Protein AF-A0A350BCB1-F1 (afdb_monomer_lite)

Radius of gyration: 19.24 Å; chains: 1; bounding box: 51×45×48 Å

Sequence (252 aa):
MKNNKLPGSHWYTYAFVYGVIKPFLIIYLFFQNVHYRRNGFKVPREPVFFIGNHHSNWDGFYHCVMFYGRIPHFIVHDELFKSKGFARFFGNFLGQLPRARIPGAMTPIITIKRLLSAGQSVNVYPEGDISMFGTTIPIDISIAKMARMLDVPVIITRVKGAHLRAPRWSRLPHHSRITYEISDVIFQEELKIMTIEELHSRIKKGIYVCAYDDREKEKVKVWGGHRAEWIELGLFYCPSCHRYETIVSRGN

Foldseek 3Di:
DDPPQAFQNDPVLLCCCPVPVLVVVVVVVVVLQEAEAAPPDDDDQFAEEEEAAAAAPCVLVSVCNNPVVANAAEADACVLCVDVVSCVPCCRSNPHHYCDPDDPPDHVLVVCLVQRVVRHYHYYHQLVDHDQQQWGHDGDLVVLVSNLVSLAKYWYKEKACNNLQPHPQAPHGWGKNIYIYGQDIQGSVNSVPDDSVVSSVVNCVSHTDRRVVCCVVVVMDIGDKRSCARVCVVVQADPPPGDGPPDGGDID

Secondary structure (DSSP, 8-state):
----PPTT--HHHHHHIIIIIHHHHHHHHHHTTEEEE-TTPPPPSS--EEEE---STTHHHHHHHHTTTS-PEEEE-GGGGGSHHHIIIIIIIT--EE----TTS--HHHHHHHHHHTT--EEE-TTSS--SSSBPPP--THHHHHHHHHTS-EEEEEEESHHHHS-TT-SS--EE-EEEEEEEEE-HHHHHHS-HHHHHHHHHHHH--BHHHHHHHHT--EE-S-TTTTGGGT--B-TTT--BT-------

pLDDT: mean 87.27, std 12.66, range [29.3, 98.44]

Structure (mmCIF, N/CA/C/O backbone):
data_AF-A0A350BCB1-F1
#
_entry.id   AF-A0A350BCB1-F1
#
loop_
_atom_site.group_PDB
_atom_site.id
_atom_site.type_symbol
_atom_site.label_atom_id
_atom_site.label_alt_id
_atom_site.label_comp_id
_atom_site.label_asym_id
_atom_site.label_entity_id
_atom_site.label_seq_id
_atom_site.pdbx_PDB_ins_code
_atom_site.Cartn_x
_atom_site.Cartn_y
_atom_site.Cartn_z
_atom_site.occupancy
_atom_site.B_iso_or_equiv
_atom_site.auth_seq_id
_atom_site.auth_comp_id
_atom_site.auth_asym_id
_atom_site.auth_atom_id
_atom_site.pdbx_PDB_model_num
ATOM 1 N N . MET A 1 1 ? -14.119 24.123 20.316 1.00 37.81 1 MET A N 1
ATOM 2 C CA . MET A 1 1 ? -12.981 23.677 19.475 1.00 37.81 1 MET A CA 1
ATOM 3 C C . MET A 1 1 ? -13.255 24.125 18.048 1.00 37.81 1 MET A C 1
ATOM 5 O O . MET A 1 1 ? -14.301 23.769 17.522 1.00 37.81 1 MET A O 1
ATOM 9 N N . LYS A 1 2 ? -12.417 24.994 17.463 1.00 29.30 2 LYS A N 1
ATOM 10 C CA . LYS A 1 2 ? -12.664 25.527 16.113 1.00 29.30 2 LYS A CA 1
ATOM 11 C C . LYS A 1 2 ? -12.685 24.382 15.101 1.00 29.30 2 LYS A C 1
ATOM 13 O O . LYS A 1 2 ? -11.762 23.575 15.046 1.00 29.30 2 LYS A O 1
ATOM 18 N N . ASN A 1 3 ? -13.768 24.357 14.338 1.00 35.69 3 ASN A N 1
ATOM 19 C CA . ASN A 1 3 ? -14.128 23.416 13.289 1.00 35.69 3 ASN A CA 1
ATOM 20 C C . ASN A 1 3 ? -13.195 23.580 12.069 1.00 35.69 3 ASN A C 1
ATOM 22 O O . ASN A 1 3 ? -13.634 23.936 10.975 1.00 35.69 3 ASN A O 1
ATOM 26 N N . ASN A 1 4 ? -11.885 23.408 12.261 1.00 41.91 4 ASN A N 1
ATOM 27 C CA . ASN A 1 4 ? -10.932 23.412 11.158 1.00 41.91 4 ASN A CA 1
ATOM 28 C C . ASN A 1 4 ? -11.131 22.109 10.385 1.00 41.91 4 ASN A C 1
ATOM 30 O O . ASN A 1 4 ? -10.568 21.075 10.738 1.00 41.91 4 ASN A O 1
ATOM 34 N N . LYS A 1 5 ? -11.986 22.168 9.359 1.00 54.44 5 LYS A N 1
ATOM 35 C CA . LYS A 1 5 ? -12.148 21.106 8.364 1.00 54.44 5 LYS A CA 1
ATOM 36 C C . LYS A 1 5 ? -10.758 20.671 7.899 1.00 54.44 5 LYS A C 1
ATOM 38 O O . LYS A 1 5 ? -9.968 21.500 7.448 1.00 54.44 5 LYS A O 1
ATOM 43 N N . LEU A 1 6 ? -10.449 19.390 8.077 1.00 58.72 6 LEU A N 1
ATOM 44 C CA . LEU A 1 6 ? -9.173 18.807 7.672 1.00 58.72 6 LEU A CA 1
ATOM 45 C C . LEU A 1 6 ? -9.042 18.881 6.135 1.00 58.72 6 LEU A C 1
ATOM 47 O O . LEU A 1 6 ? -10.064 18.799 5.444 1.00 58.72 6 LEU A O 1
ATOM 51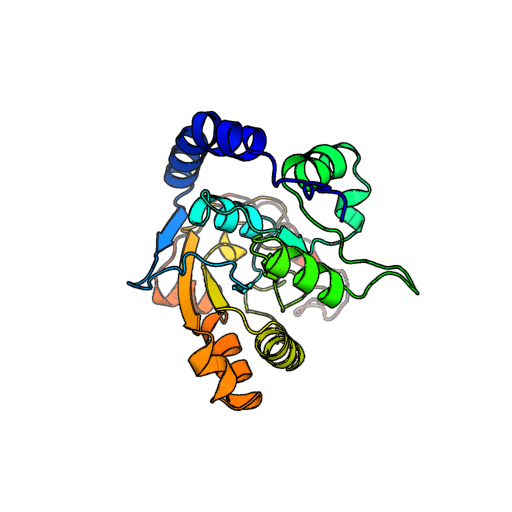 N N . PRO A 1 7 ? -7.832 19.041 5.573 1.00 56.06 7 PRO A N 1
ATOM 52 C CA . PRO A 1 7 ? -7.630 19.061 4.121 1.00 56.06 7 PRO A CA 1
ATOM 53 C C . PRO A 1 7 ? -8.287 17.841 3.456 1.00 56.06 7 PRO A C 1
ATOM 55 O O . PRO A 1 7 ? -8.213 16.746 3.997 1.00 56.06 7 PRO A O 1
ATOM 58 N N . GLY A 1 8 ? -8.981 18.016 2.329 1.00 62.88 8 GLY A N 1
ATOM 59 C CA . GLY A 1 8 ? -9.726 16.933 1.660 1.00 62.88 8 GLY A CA 1
ATOM 60 C C . GLY A 1 8 ? -11.096 16.560 2.252 1.00 62.88 8 GLY A C 1
ATOM 61 O O . GLY A 1 8 ? -11.849 15.837 1.608 1.00 62.88 8 GLY A O 1
ATOM 62 N N . SER A 1 9 ? -11.493 17.105 3.410 1.00 65.00 9 SER A N 1
ATOM 63 C CA . SER A 1 9 ? -12.805 16.822 4.036 1.00 65.00 9 SER A CA 1
ATOM 64 C C . SER A 1 9 ? -13.959 17.706 3.531 1.00 65.00 9 SER A C 1
ATOM 66 O O . SER A 1 9 ? -15.068 17.689 4.070 1.00 65.00 9 SER A O 1
ATOM 68 N N . HIS A 1 10 ? -13.722 18.523 2.503 1.00 72.88 10 HIS A N 1
ATOM 69 C CA . HIS A 1 10 ? -14.732 19.441 1.993 1.00 72.88 10 HIS A CA 1
ATOM 70 C C . HIS A 1 10 ? -15.732 18.740 1.070 1.00 72.88 10 HIS A C 1
ATOM 72 O O . HIS A 1 10 ? -15.350 18.012 0.160 1.00 72.88 10 HIS A O 1
ATOM 78 N N . TRP A 1 11 ? -17.025 19.036 1.240 1.00 72.69 11 TRP A N 1
ATOM 79 C CA . TRP A 1 11 ? -18.098 18.456 0.420 1.00 72.69 11 TRP A CA 1
ATOM 80 C C . TRP A 1 11 ? -17.887 18.665 -1.090 1.00 72.69 11 TRP A C 1
ATOM 82 O O . TRP A 1 11 ? -18.227 17.787 -1.875 1.00 72.69 11 TRP A O 1
ATOM 92 N N . TYR A 1 12 ? -17.289 19.790 -1.500 1.00 75.81 12 TYR A N 1
ATOM 93 C CA . TYR A 1 12 ? -17.006 20.081 -2.906 1.00 75.81 12 TYR A CA 1
ATOM 94 C C . TYR A 1 12 ? -15.877 19.208 -3.473 1.00 75.81 12 TYR A C 1
ATOM 96 O O . TYR A 1 12 ? -15.915 18.872 -4.653 1.00 75.81 12 TYR A O 1
ATOM 104 N N . THR A 1 13 ? -14.909 18.784 -2.649 1.00 72.31 13 THR A N 1
ATOM 105 C CA . THR A 1 13 ? -13.887 17.802 -3.045 1.00 72.31 13 THR A CA 1
ATOM 106 C C . THR A 1 13 ? -14.570 16.491 -3.410 1.00 72.31 13 THR A C 1
ATOM 108 O O . THR A 1 13 ? -14.350 15.957 -4.496 1.00 72.31 13 THR A O 1
ATOM 111 N N . TYR A 1 14 ? -15.470 16.021 -2.542 1.00 71.62 14 TYR A N 1
ATOM 112 C CA . TYR A 1 14 ? -16.264 14.823 -2.799 1.00 71.62 14 TYR A CA 1
ATOM 113 C C . TYR A 1 14 ? -17.166 14.995 -4.018 1.00 71.62 14 TYR A C 1
ATOM 115 O O . TYR A 1 14 ? -17.174 14.119 -4.871 1.00 71.62 14 TYR A O 1
ATOM 123 N N . ALA A 1 15 ? -17.872 16.120 -4.156 1.00 75.44 15 ALA A N 1
ATOM 124 C CA . ALA A 1 15 ? -18.770 16.362 -5.284 1.00 75.44 15 ALA A CA 1
ATOM 125 C C . ALA A 1 15 ? -18.027 16.391 -6.630 1.00 75.44 15 ALA A C 1
ATOM 127 O O . ALA A 1 15 ? -18.494 15.803 -7.600 1.00 75.44 15 ALA A O 1
ATOM 128 N N . PHE A 1 16 ? -16.846 17.011 -6.687 1.00 77.06 16 PHE A N 1
ATOM 129 C CA . PHE A 1 16 ? -16.023 17.054 -7.895 1.00 77.06 16 PHE A CA 1
ATOM 130 C C . PHE A 1 16 ? -15.444 15.678 -8.248 1.00 77.06 16 PHE A C 1
ATOM 132 O O . PHE A 1 16 ? -15.581 15.217 -9.384 1.00 77.06 16 PHE A O 1
ATOM 139 N N . VAL A 1 17 ? -14.849 14.983 -7.271 1.00 74.62 17 VAL A N 1
ATOM 140 C CA . VAL A 1 17 ? -14.300 13.636 -7.490 1.00 74.62 17 VAL A CA 1
ATOM 141 C C . VAL A 1 17 ? -15.413 12.650 -7.872 1.00 74.62 17 VAL A C 1
ATOM 143 O O . VAL 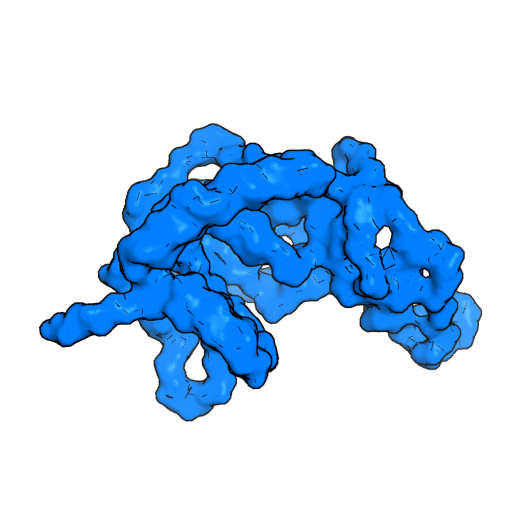A 1 17 ? -15.239 11.851 -8.791 1.00 74.62 17 VAL A O 1
ATOM 146 N N . TYR A 1 18 ? -16.574 12.731 -7.218 1.00 71.00 18 TYR A N 1
ATOM 147 C CA . TYR A 1 18 ? -17.711 11.829 -7.414 1.00 71.00 18 TYR A CA 1
ATOM 148 C C . TYR A 1 18 ? -18.508 12.112 -8.689 1.00 71.00 18 TYR A C 1
ATOM 150 O O . TYR A 1 18 ? -18.850 11.177 -9.410 1.00 71.00 18 TYR A O 1
ATOM 158 N N . GLY A 1 19 ? -18.836 13.377 -8.945 1.00 74.06 19 GLY A N 1
ATOM 159 C CA . GLY A 1 19 ? -19.737 13.776 -10.023 1.00 74.06 19 GLY A CA 1
ATOM 160 C C . GLY A 1 19 ? -19.038 13.919 -11.367 1.00 74.06 19 GLY A C 1
ATOM 161 O O . GLY A 1 19 ? -19.619 13.576 -12.391 1.00 74.06 19 GLY A O 1
ATOM 162 N N . VAL A 1 20 ? -17.788 14.390 -11.367 1.00 81.88 20 VAL A N 1
ATOM 163 C CA . VAL A 1 20 ? -17.059 14.676 -12.606 1.00 81.88 20 VAL A CA 1
ATOM 164 C C . VAL A 1 20 ? -16.051 13.580 -12.897 1.00 81.88 20 VAL A C 1
ATOM 166 O O . VAL A 1 20 ? -16.112 12.973 -13.952 1.00 81.88 20 VAL A O 1
ATOM 169 N N . ILE A 1 21 ? -15.141 13.285 -11.968 1.00 81.56 21 ILE A N 1
ATOM 170 C CA . ILE A 1 21 ? -13.962 12.453 -12.257 1.00 81.56 21 ILE A CA 1
ATOM 171 C C . ILE A 1 21 ? -14.286 10.951 -12.299 1.00 81.56 21 ILE A C 1
ATOM 173 O O . ILE A 1 21 ? -13.798 10.231 -13.172 1.00 81.56 21 ILE A O 1
ATOM 177 N N . LYS A 1 22 ? -15.115 10.461 -11.373 1.00 83.31 22 LYS A N 1
ATOM 178 C CA . LYS A 1 22 ? -15.416 9.032 -11.198 1.00 83.31 22 LYS A CA 1
ATOM 179 C C . LYS A 1 22 ? -15.795 8.274 -12.485 1.00 83.31 22 LYS A C 1
ATOM 181 O O . LYS A 1 22 ? -15.193 7.220 -12.697 1.00 83.31 22 LYS A O 1
ATOM 186 N N . PRO A 1 23 ? -16.754 8.716 -13.329 1.00 85.56 23 PRO A N 1
ATOM 187 C CA . PRO A 1 23 ? -17.122 7.958 -14.527 1.00 85.56 23 PRO A CA 1
ATOM 188 C C . PRO A 1 23 ? -15.936 7.788 -15.483 1.00 85.56 23 PRO A C 1
ATOM 190 O O . PRO A 1 23 ? -15.687 6.679 -15.951 1.00 85.56 23 PRO A O 1
ATOM 193 N N . PHE A 1 24 ? -15.137 8.841 -15.688 1.00 88.50 24 PHE A N 1
ATOM 194 C CA . PHE A 1 24 ? -13.936 8.761 -16.521 1.00 88.50 24 PHE A CA 1
ATOM 195 C C . PHE A 1 24 ? -12.876 7.840 -15.914 1.00 88.50 24 PHE A C 1
ATOM 197 O O . PHE A 1 24 ? -12.252 7.082 -16.650 1.00 88.50 24 PHE A O 1
ATOM 204 N N . LEU A 1 25 ? -12.699 7.843 -14.586 1.00 86.44 25 LEU A N 1
ATOM 205 C CA . LEU A 1 25 ? -11.760 6.931 -13.924 1.00 86.44 25 LEU A CA 1
ATOM 206 C C . LEU A 1 25 ? -12.171 5.468 -14.058 1.00 86.44 25 LEU A C 1
ATOM 208 O O . LEU A 1 25 ? -11.315 4.627 -14.311 1.00 86.44 25 LEU A O 1
ATOM 212 N N . ILE A 1 26 ? -13.459 5.158 -13.901 1.00 86.94 26 ILE A N 1
ATOM 213 C CA . ILE A 1 26 ? -13.963 3.787 -14.052 1.00 86.94 26 ILE A CA 1
ATOM 214 C C . ILE A 1 26 ? -13.746 3.304 -15.488 1.00 86.94 26 ILE A C 1
ATOM 216 O O . ILE A 1 26 ? -13.234 2.205 -15.687 1.00 86.94 26 ILE A O 1
ATOM 220 N N . ILE A 1 27 ? -14.076 4.139 -16.477 1.00 90.31 27 ILE A N 1
ATOM 221 C CA . ILE A 1 27 ? -13.868 3.824 -17.895 1.00 90.31 27 ILE A CA 1
ATOM 222 C C . ILE A 1 27 ? -12.375 3.632 -18.186 1.00 90.31 27 ILE A C 1
ATOM 224 O O . ILE A 1 27 ? -11.983 2.625 -18.772 1.00 90.31 27 ILE A O 1
ATOM 228 N N . TYR A 1 28 ? -11.526 4.553 -17.728 1.00 91.25 28 TYR A N 1
ATOM 229 C CA . TYR A 1 28 ? -10.078 4.444 -17.882 1.00 91.25 28 TYR A CA 1
ATOM 230 C C . TYR A 1 28 ? -9.548 3.138 -17.278 1.00 91.25 28 TYR A C 1
ATOM 232 O O . TYR A 1 28 ? -8.841 2.394 -17.949 1.00 91.25 28 TYR A O 1
ATOM 240 N N . LEU A 1 29 ? -9.928 2.814 -16.041 1.00 92.44 29 LEU A N 1
ATOM 241 C CA . LEU A 1 29 ? -9.458 1.616 -15.344 1.00 92.44 29 LEU A CA 1
ATOM 242 C C . LEU A 1 29 ? -9.968 0.314 -15.964 1.00 92.44 29 LEU A C 1
ATOM 244 O O . LEU A 1 29 ? -9.240 -0.681 -15.961 1.00 92.44 29 LEU A O 1
ATOM 248 N N . PHE A 1 30 ? -11.164 0.333 -16.556 1.00 91.31 30 PHE A N 1
ATOM 249 C CA . PHE A 1 30 ? -11.669 -0.771 -17.364 1.00 91.31 30 PHE A CA 1
ATOM 250 C C . PHE A 1 30 ? -10.747 -1.042 -18.561 1.00 91.31 30 PHE A C 1
ATOM 252 O O . PHE A 1 30 ? -10.278 -2.169 -18.726 1.00 91.31 30 PHE A O 1
ATOM 259 N N . PHE A 1 31 ? -10.387 -0.008 -19.330 1.00 92.38 31 PHE A N 1
ATOM 260 C CA . PHE A 1 31 ? -9.421 -0.143 -20.429 1.00 92.38 31 PHE A CA 1
ATOM 261 C C . PHE A 1 31 ? -8.015 -0.509 -19.946 1.00 92.38 31 PHE A C 1
ATOM 263 O O . PHE A 1 31 ? -7.268 -1.175 -20.655 1.00 92.38 31 PHE A O 1
ATOM 270 N N . GLN A 1 32 ? -7.664 -0.139 -18.714 1.00 91.75 32 GLN A N 1
ATOM 271 C CA . GLN A 1 32 ? -6.430 -0.573 -18.070 1.00 91.75 32 GLN A CA 1
ATOM 272 C C . GLN A 1 32 ? -6.518 -1.984 -17.466 1.00 91.75 32 GLN A C 1
ATOM 274 O O . GLN A 1 32 ? -5.556 -2.395 -16.829 1.00 91.75 32 GLN A O 1
ATOM 279 N N . ASN A 1 33 ? -7.585 -2.768 -17.660 1.00 94.75 33 ASN A N 1
ATOM 280 C CA . ASN A 1 33 ? -7.715 -4.134 -17.123 1.00 94.75 33 ASN A CA 1
ATOM 281 C C . ASN A 1 33 ? -7.517 -4.210 -15.590 1.00 94.75 33 ASN A C 1
ATOM 283 O O . ASN A 1 33 ? -6.825 -5.097 -15.072 1.00 94.75 33 ASN A O 1
ATOM 287 N N . VAL A 1 34 ? -8.089 -3.240 -14.870 1.00 96.19 34 VAL A N 1
ATOM 288 C CA . VAL A 1 34 ? -8.078 -3.168 -13.403 1.00 96.19 34 VAL A CA 1
ATOM 289 C C . VAL A 1 34 ? -9.423 -3.646 -12.862 1.00 96.19 34 VAL A C 1
ATOM 291 O O . VAL A 1 34 ? -10.479 -3.151 -13.249 1.00 96.19 34 VAL A O 1
ATOM 294 N N . HIS A 1 35 ? -9.377 -4.607 -11.943 1.00 95.94 35 HIS A N 1
ATOM 295 C CA . HIS A 1 35 ? -10.544 -5.273 -11.370 1.00 95.94 35 HIS A CA 1
ATOM 296 C C . HIS A 1 35 ? -10.624 -5.015 -9.873 1.00 95.94 35 HIS A C 1
ATOM 298 O O . HIS A 1 35 ? -9.622 -5.125 -9.168 1.00 95.94 35 HIS A O 1
ATOM 304 N N . TYR A 1 36 ? -11.828 -4.746 -9.379 1.00 95.62 36 TYR A N 1
ATOM 305 C CA . TYR A 1 36 ? -12.086 -4.541 -7.956 1.00 95.62 36 TYR A CA 1
ATOM 306 C C . TYR A 1 36 ? -12.880 -5.706 -7.376 1.00 95.62 36 TYR A C 1
ATOM 308 O O . TYR A 1 36 ? -13.918 -6.077 -7.923 1.00 95.62 36 TYR A O 1
ATOM 316 N N . ARG A 1 37 ? -12.429 -6.271 -6.250 1.00 95.75 37 ARG A N 1
ATOM 317 C CA . ARG A 1 37 ? -13.116 -7.391 -5.583 1.00 95.75 37 ARG A CA 1
ATOM 318 C C . ARG A 1 37 ? -13.347 -7.111 -4.106 1.00 95.75 37 ARG A C 1
ATOM 320 O O . ARG A 1 37 ? -12.413 -6.921 -3.342 1.00 95.75 37 ARG A O 1
ATOM 327 N N . ARG A 1 38 ? -14.606 -7.117 -3.670 1.00 94.19 38 ARG A N 1
ATOM 328 C CA . ARG A 1 38 ? -14.933 -7.005 -2.236 1.00 94.19 38 ARG A CA 1
ATOM 329 C C . ARG A 1 38 ? -14.934 -8.343 -1.503 1.00 94.19 38 ARG A C 1
ATOM 331 O O . ARG A 1 38 ? -15.010 -8.333 -0.287 1.00 94.19 38 ARG A O 1
ATOM 338 N N . ASN A 1 39 ? -14.896 -9.466 -2.226 1.00 93.56 39 ASN A N 1
ATOM 339 C CA . ASN A 1 39 ? -14.869 -10.821 -1.663 1.00 93.56 39 ASN A CA 1
ATOM 340 C C . ASN A 1 39 ? -15.974 -11.089 -0.616 1.00 93.56 39 ASN A C 1
ATOM 342 O O . ASN A 1 39 ? -15.766 -11.804 0.354 1.00 93.56 39 ASN A O 1
ATOM 346 N N . GLY A 1 40 ? -17.155 -10.483 -0.796 1.00 92.38 40 GLY A N 1
ATOM 347 C CA . GLY A 1 40 ? -18.286 -10.618 0.132 1.00 92.38 40 GLY A CA 1
ATOM 348 C C . GLY A 1 40 ? -18.158 -9.826 1.440 1.00 92.38 40 GLY A C 1
ATOM 349 O O . GLY A 1 40 ? -19.122 -9.767 2.202 1.00 92.38 40 GLY A O 1
ATOM 350 N N . PHE A 1 41 ? -17.024 -9.164 1.692 1.00 93.75 41 PHE A N 1
ATOM 351 C CA . PHE A 1 41 ? -16.827 -8.376 2.902 1.00 93.75 41 PHE A CA 1
ATOM 352 C C . PHE A 1 41 ? -17.710 -7.126 2.922 1.00 93.75 41 PHE A C 1
ATOM 354 O O . PHE A 1 41 ? -17.815 -6.369 1.947 1.00 93.75 41 PHE A O 1
ATOM 361 N N . LYS A 1 42 ? -18.323 -6.884 4.082 1.00 89.25 42 LYS A N 1
ATOM 362 C CA . LYS A 1 42 ? -19.058 -5.653 4.363 1.00 89.25 42 LYS A CA 1
ATOM 363 C C . LYS A 1 42 ? -18.079 -4.604 4.859 1.00 89.25 42 LYS A C 1
ATOM 365 O O . LYS A 1 42 ? -17.317 -4.841 5.786 1.00 89.25 42 LYS A O 1
ATOM 370 N N . VAL A 1 43 ? -18.124 -3.435 4.234 1.00 89.62 43 VAL A N 1
ATOM 371 C CA . VAL A 1 43 ? -17.244 -2.322 4.575 1.00 89.62 43 VAL A CA 1
ATOM 372 C C . VAL A 1 43 ? -17.945 -1.468 5.640 1.00 89.62 43 VAL A C 1
ATOM 374 O O . VAL A 1 43 ? -18.999 -0.907 5.314 1.00 89.62 43 VAL A O 1
ATOM 377 N N . PRO A 1 44 ? -17.410 -1.340 6.871 1.00 90.56 44 PRO A N 1
ATOM 378 C CA . PRO A 1 44 ? -18.054 -0.576 7.942 1.00 90.56 44 PRO A CA 1
ATOM 379 C C . PRO A 1 44 ? -18.356 0.872 7.541 1.00 90.56 44 PRO A C 1
ATOM 381 O O . PRO A 1 44 ? -17.689 1.421 6.656 1.00 90.56 44 PRO A O 1
ATOM 384 N N . ARG A 1 45 ? -19.392 1.476 8.138 1.00 87.56 45 ARG A N 1
ATOM 385 C CA . ARG A 1 45 ? -19.779 2.877 7.865 1.00 87.56 45 ARG A CA 1
ATOM 386 C C . ARG A 1 45 ? -18.945 3.882 8.655 1.00 87.56 45 ARG A C 1
ATOM 388 O O . ARG A 1 45 ? -18.799 5.012 8.202 1.00 87.56 45 ARG A O 1
ATOM 395 N N . GLU A 1 46 ? -18.437 3.474 9.809 1.00 90.25 46 GLU A N 1
ATOM 396 C CA . GLU A 1 46 ? -17.549 4.287 10.635 1.00 90.25 46 GLU A CA 1
ATOM 397 C C . GLU A 1 46 ? -16.157 4.453 9.999 1.00 90.25 46 GLU A C 1
ATOM 399 O O . GLU A 1 46 ? -15.849 3.793 8.997 1.00 90.25 46 GLU A O 1
ATOM 404 N N . PRO A 1 47 ? -15.314 5.357 10.528 1.00 92.19 47 PRO A N 1
ATOM 405 C CA . PRO A 1 47 ? -13.938 5.502 10.078 1.00 92.19 47 PRO A CA 1
ATOM 406 C C . PRO A 1 47 ? -13.176 4.198 10.264 1.00 92.19 47 PRO A C 1
ATOM 408 O O . PRO A 1 47 ? -13.260 3.557 11.308 1.00 92.19 47 PRO A O 1
ATOM 411 N N . VAL A 1 48 ? -12.412 3.827 9.246 1.00 94.62 48 VAL A N 1
ATOM 412 C CA . VAL A 1 48 ? -11.664 2.572 9.225 1.00 94.62 48 VAL A CA 1
ATOM 413 C C . VAL A 1 48 ? -10.178 2.837 9.059 1.00 94.62 48 VAL A C 1
ATOM 415 O O . VAL A 1 48 ? -9.759 3.828 8.445 1.00 94.62 48 VAL A O 1
ATOM 418 N N . PHE A 1 49 ? -9.380 1.919 9.591 1.00 95.88 49 PHE A N 1
ATOM 419 C CA . PHE A 1 49 ? -7.947 1.877 9.359 1.00 95.88 49 PHE A CA 1
ATOM 420 C C . PHE A 1 49 ? -7.642 0.862 8.257 1.00 95.88 49 PHE A C 1
ATOM 422 O O . PHE A 1 49 ? -7.792 -0.345 8.435 1.00 95.88 49 PHE A O 1
ATOM 429 N N . PHE A 1 50 ? -7.248 1.351 7.087 1.00 96.50 50 PHE A N 1
ATOM 430 C CA . PHE A 1 50 ? -6.852 0.502 5.976 1.00 96.50 50 PHE A CA 1
ATOM 431 C C . PHE A 1 50 ? -5.382 0.109 6.086 1.00 96.50 50 PHE A C 1
ATOM 433 O O . PHE A 1 50 ? -4.509 0.947 6.330 1.00 96.50 50 PHE A O 1
ATOM 440 N N . ILE A 1 51 ? -5.115 -1.168 5.836 1.00 97.19 51 ILE A N 1
ATOM 441 C CA . ILE A 1 51 ? -3.768 -1.717 5.719 1.00 97.19 51 ILE A CA 1
ATOM 442 C C . ILE A 1 51 ? -3.694 -2.456 4.385 1.00 97.19 51 ILE A C 1
ATOM 444 O O . ILE A 1 51 ? -4.556 -3.280 4.088 1.00 97.19 51 ILE A O 1
ATOM 448 N N . GLY A 1 52 ? -2.690 -2.171 3.561 1.00 96.62 52 GLY A N 1
ATOM 449 C CA . GLY A 1 52 ? -2.510 -2.862 2.282 1.00 96.62 52 GLY A CA 1
ATOM 450 C C . GLY A 1 52 ? -1.053 -3.102 1.933 1.00 96.62 52 GLY A C 1
ATOM 451 O O . GLY A 1 52 ? -0.171 -2.552 2.585 1.00 96.62 52 GLY A O 1
ATOM 452 N N . ASN A 1 53 ? -0.790 -3.908 0.907 1.00 96.75 53 ASN A N 1
ATOM 453 C CA . ASN A 1 53 ? 0.551 -4.027 0.331 1.00 96.75 53 ASN A CA 1
ATOM 454 C C . ASN A 1 53 ? 0.864 -2.883 -0.646 1.00 96.75 53 ASN A C 1
ATOM 456 O O . ASN A 1 53 ? -0.048 -2.276 -1.212 1.00 96.75 53 ASN A O 1
ATOM 460 N N . HIS A 1 54 ? 2.156 -2.623 -0.853 1.00 94.56 54 HIS A N 1
ATOM 461 C CA . HIS A 1 54 ? 2.684 -1.578 -1.721 1.00 94.56 54 HIS A CA 1
ATOM 462 C C . HIS A 1 54 ? 3.601 -2.150 -2.808 1.00 94.56 54 HIS A C 1
ATOM 464 O O . HIS A 1 54 ? 4.769 -2.476 -2.603 1.00 94.56 54 HIS A O 1
ATOM 470 N N . HIS A 1 55 ? 3.037 -2.318 -3.996 1.00 94.44 55 HIS A N 1
ATOM 471 C CA . HIS A 1 55 ? 3.655 -2.964 -5.151 1.00 94.44 55 HIS A CA 1
ATOM 472 C C . HIS A 1 55 ? 3.892 -2.005 -6.318 1.00 94.44 55 HIS A C 1
ATOM 474 O O . HIS A 1 55 ? 4.654 -2.340 -7.224 1.00 94.44 55 HIS A O 1
ATOM 480 N N . SER A 1 56 ? 3.268 -0.825 -6.313 1.00 92.31 56 SER A N 1
ATOM 481 C CA . SER A 1 56 ? 3.495 0.214 -7.315 1.00 92.31 56 SER A CA 1
ATOM 482 C C . SER A 1 56 ? 3.210 1.618 -6.778 1.00 92.31 56 SER A C 1
ATOM 484 O O . SER A 1 56 ? 2.431 1.811 -5.847 1.00 92.31 56 SER A O 1
ATOM 486 N N . ASN A 1 57 ? 3.746 2.640 -7.450 1.00 88.19 57 ASN A N 1
ATOM 487 C CA . ASN A 1 57 ? 3.414 4.042 -7.161 1.00 88.19 57 ASN A CA 1
ATOM 488 C C . ASN A 1 57 ? 1.916 4.369 -7.364 1.00 88.19 57 ASN A C 1
ATOM 490 O O . ASN A 1 57 ? 1.440 5.405 -6.905 1.00 88.19 57 ASN A O 1
ATOM 494 N N . TRP A 1 58 ? 1.166 3.499 -8.049 1.00 89.88 58 TRP A N 1
ATOM 495 C CA . TRP A 1 58 ? -0.241 3.701 -8.400 1.00 89.88 58 TRP A CA 1
ATOM 496 C C . TRP A 1 58 ? -1.222 3.108 -7.383 1.00 89.88 58 TRP A C 1
ATOM 498 O O . TRP A 1 58 ? -2.431 3.300 -7.515 1.00 89.88 58 TRP A O 1
ATOM 508 N N . ASP A 1 59 ? -0.742 2.423 -6.345 1.00 91.81 59 ASP A N 1
ATOM 509 C CA . ASP A 1 59 ? -1.614 1.679 -5.428 1.00 91.81 59 ASP A CA 1
ATOM 510 C C . ASP A 1 59 ? -2.611 2.579 -4.691 1.00 91.81 59 ASP A C 1
ATOM 512 O O . ASP A 1 59 ? -3.784 2.221 -4.556 1.00 91.81 59 ASP A O 1
ATOM 516 N N . GLY A 1 60 ? -2.179 3.777 -4.282 1.00 88.94 60 GLY A N 1
ATOM 517 C CA . GLY A 1 60 ? -3.058 4.761 -3.646 1.00 88.94 60 GLY A CA 1
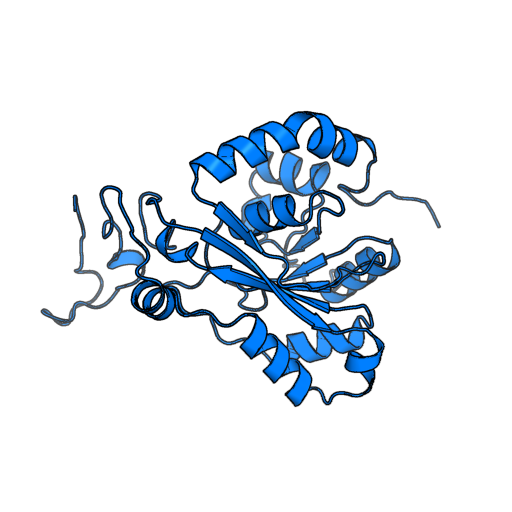ATOM 518 C C . GLY A 1 60 ? -4.168 5.242 -4.583 1.00 88.94 60 GLY A C 1
ATOM 519 O O . GLY A 1 60 ? -5.305 5.443 -4.161 1.00 88.94 60 GLY A O 1
ATOM 520 N N . PHE A 1 61 ? -3.880 5.347 -5.882 1.00 87.50 61 PHE A N 1
ATOM 521 C CA . PHE A 1 61 ? -4.884 5.686 -6.886 1.00 87.50 61 PHE A CA 1
ATOM 522 C C . PHE A 1 61 ? -5.911 4.559 -7.059 1.00 87.50 61 PHE A C 1
ATOM 524 O O . PHE A 1 61 ? -7.116 4.828 -7.042 1.00 87.50 61 PHE A O 1
ATOM 531 N N . TYR A 1 62 ? -5.467 3.298 -7.137 1.00 91.25 62 TYR A N 1
ATOM 532 C CA . TYR A 1 62 ? -6.386 2.155 -7.195 1.00 91.25 62 TYR A CA 1
ATOM 533 C C . TYR A 1 62 ? -7.280 2.087 -5.955 1.00 91.25 62 TYR A C 1
ATOM 535 O O . TYR A 1 62 ? -8.491 1.893 -6.088 1.00 91.25 62 TYR A O 1
ATOM 543 N N . HIS A 1 63 ? -6.707 2.317 -4.773 1.00 90.88 63 HIS A N 1
ATOM 544 C CA . HIS A 1 63 ? -7.433 2.369 -3.510 1.00 90.88 63 HIS A CA 1
ATOM 545 C C . HIS A 1 63 ? -8.515 3.459 -3.519 1.00 90.88 63 HIS A C 1
ATOM 547 O O . HIS A 1 63 ? -9.679 3.178 -3.226 1.00 90.88 63 HIS A O 1
ATOM 553 N N . CYS A 1 64 ? -8.161 4.695 -3.889 1.00 86.31 64 CYS A N 1
ATOM 554 C CA . CYS A 1 64 ? -9.098 5.821 -3.935 1.00 86.31 64 CYS A CA 1
ATOM 555 C C . CYS A 1 64 ? -10.303 5.550 -4.839 1.00 86.31 64 CYS A C 1
ATOM 557 O O . CYS A 1 64 ? -11.411 5.977 -4.521 1.00 86.31 64 CYS A O 1
ATOM 559 N N . VAL A 1 65 ? -10.123 4.813 -5.938 1.00 87.38 65 VAL A N 1
ATOM 560 C CA . VAL A 1 65 ? -11.248 4.429 -6.798 1.00 87.38 65 VAL A CA 1
ATOM 561 C C . VAL A 1 65 ? -12.116 3.347 -6.156 1.00 87.38 65 VAL A C 1
ATOM 563 O O . VAL A 1 65 ? -13.337 3.449 -6.240 1.00 87.38 65 VAL A O 1
ATOM 566 N N . MET A 1 66 ? -11.551 2.348 -5.468 1.00 88.25 66 MET A N 1
ATOM 567 C CA . MET A 1 66 ? -12.365 1.336 -4.771 1.00 88.25 66 MET A CA 1
ATOM 568 C C . MET A 1 66 ? -13.221 1.951 -3.655 1.00 88.25 66 MET A C 1
ATOM 570 O O . MET A 1 66 ? -14.380 1.569 -3.451 1.00 88.25 66 MET A O 1
ATOM 574 N N . PHE A 1 67 ? -12.639 2.912 -2.939 1.00 86.31 67 PHE A N 1
ATOM 575 C CA . PHE A 1 67 ? -13.215 3.562 -1.767 1.00 86.31 67 PHE A CA 1
ATOM 576 C C . PHE A 1 67 ? -13.610 5.017 -2.047 1.00 86.31 67 PHE A C 1
ATOM 578 O O . PHE A 1 67 ? -13.562 5.861 -1.158 1.00 86.31 67 PHE A O 1
ATOM 585 N N . TYR A 1 68 ? -14.082 5.306 -3.265 1.00 75.50 68 TYR A N 1
ATOM 586 C CA . TYR A 1 68 ? -14.410 6.662 -3.738 1.00 75.50 68 TYR A CA 1
ATOM 587 C C . TYR A 1 68 ? -15.379 7.451 -2.835 1.00 75.50 68 TYR A C 1
ATOM 589 O O . TYR A 1 68 ? -15.398 8.676 -2.875 1.00 75.50 68 TYR A O 1
ATOM 597 N N . GLY A 1 69 ? -16.214 6.767 -2.042 1.00 72.69 69 GLY A N 1
ATOM 598 C CA . GLY A 1 69 ? -17.152 7.398 -1.103 1.00 72.69 69 GLY A CA 1
ATOM 599 C C . GLY A 1 69 ? -16.528 7.830 0.230 1.00 72.69 69 GLY A C 1
ATOM 600 O O . GLY A 1 69 ? -17.223 8.400 1.061 1.00 72.69 69 GLY A O 1
ATOM 601 N N . ARG A 1 70 ? -15.249 7.515 0.454 1.00 75.69 70 ARG A N 1
ATOM 602 C CA . ARG A 1 70 ? -14.483 7.771 1.682 1.00 75.69 70 ARG A CA 1
ATOM 603 C C . ARG A 1 70 ? -12.994 7.773 1.346 1.00 75.69 70 ARG A C 1
ATOM 605 O O . ARG A 1 70 ? -12.279 6.830 1.677 1.00 75.69 70 ARG A O 1
ATOM 612 N N . ILE A 1 71 ? -12.560 8.806 0.625 1.00 73.00 71 ILE A N 1
ATOM 613 C CA . ILE A 1 71 ? -11.162 8.956 0.214 1.00 73.00 71 ILE A CA 1
ATOM 614 C C . ILE A 1 71 ? -10.298 8.905 1.479 1.00 73.00 71 ILE A C 1
ATOM 616 O O . ILE A 1 71 ? -10.435 9.785 2.330 1.00 73.00 71 ILE A O 1
ATOM 620 N N . PRO A 1 72 ? -9.450 7.880 1.647 1.00 79.19 72 PRO A N 1
ATOM 621 C CA . PRO A 1 72 ? -8.625 7.804 2.829 1.00 79.19 72 PRO A CA 1
ATOM 622 C C . PRO A 1 72 ? -7.447 8.758 2.708 1.00 79.19 72 PRO A C 1
ATOM 624 O O . PRO A 1 72 ? -6.942 9.059 1.621 1.00 79.19 72 PRO A O 1
ATOM 627 N N . HIS A 1 73 ? -6.967 9.180 3.866 1.00 86.19 73 HIS A N 1
ATOM 628 C CA . HIS A 1 73 ? -5.687 9.854 3.970 1.00 86.19 73 HIS A CA 1
ATOM 629 C C . HIS A 1 73 ? -4.573 8.813 3.938 1.00 86.19 73 HIS A C 1
ATOM 631 O O . HIS A 1 73 ? -4.597 7.847 4.700 1.00 86.19 73 HIS A O 1
ATOM 637 N N . PHE A 1 74 ? -3.582 9.018 3.084 1.00 86.50 74 PHE A N 1
ATOM 638 C CA . PHE A 1 74 ? -2.375 8.213 3.015 1.00 86.50 74 PHE A CA 1
ATOM 639 C C . PHE A 1 74 ? -1.234 8.977 3.675 1.00 86.50 74 PHE A C 1
ATOM 641 O O . PHE A 1 74 ? -1.140 10.206 3.591 1.00 86.50 74 PHE A O 1
ATOM 648 N N . ILE A 1 75 ? -0.345 8.223 4.314 1.00 82.38 75 ILE A N 1
ATOM 649 C CA . ILE A 1 75 ? 0.943 8.735 4.772 1.00 82.38 75 ILE A CA 1
ATOM 650 C C . ILE A 1 75 ? 1.947 8.502 3.646 1.00 82.38 75 ILE A C 1
ATOM 652 O O . ILE A 1 75 ? 2.305 7.367 3.343 1.00 82.38 75 ILE A O 1
ATOM 656 N N . VAL A 1 76 ? 2.371 9.589 3.016 1.00 81.00 76 VAL A N 1
ATOM 657 C CA . VAL A 1 76 ? 3.161 9.601 1.783 1.00 81.00 76 VAL A CA 1
ATOM 658 C C . VAL A 1 76 ? 4.552 10.166 2.069 1.00 81.00 76 VAL A C 1
ATOM 660 O O . VAL A 1 76 ? 4.718 11.006 2.950 1.00 81.00 76 VAL A O 1
ATOM 663 N N . HIS A 1 77 ? 5.574 9.703 1.348 1.00 78.94 77 HIS A N 1
ATOM 664 C CA . HIS A 1 77 ? 6.944 10.183 1.534 1.00 78.94 77 HIS A CA 1
ATOM 665 C C . HIS A 1 77 ? 7.034 11.713 1.348 1.00 78.94 77 HIS A C 1
ATOM 667 O O . HIS A 1 77 ? 6.447 12.277 0.422 1.00 78.94 77 HIS A O 1
ATOM 673 N N . ASP A 1 78 ? 7.755 12.388 2.244 1.00 77.38 78 ASP A N 1
ATOM 674 C CA . ASP A 1 78 ? 7.839 13.853 2.329 1.00 77.38 78 ASP A CA 1
ATOM 675 C C . ASP A 1 78 ? 8.428 14.500 1.070 1.00 77.38 78 ASP A C 1
ATOM 677 O O . ASP A 1 78 ? 8.039 15.601 0.684 1.00 77.38 78 ASP A O 1
ATOM 681 N N . GLU A 1 79 ? 9.315 13.788 0.382 1.00 78.69 79 GLU A N 1
ATOM 682 C CA . GLU A 1 79 ? 9.912 14.223 -0.878 1.00 78.69 79 GLU A CA 1
ATOM 683 C C . GLU A 1 79 ? 8.883 14.576 -1.959 1.00 78.69 79 GLU A C 1
ATOM 685 O O . GLU A 1 79 ? 9.064 15.564 -2.671 1.00 78.69 79 GLU A O 1
ATOM 690 N N . LEU A 1 80 ? 7.759 13.855 -2.028 1.00 77.75 80 LEU A N 1
ATOM 691 C CA . LEU A 1 80 ? 6.696 14.156 -2.990 1.00 77.75 80 LEU A CA 1
ATOM 692 C C . LEU A 1 80 ? 6.048 15.522 -2.719 1.00 77.75 80 LEU A C 1
ATOM 694 O O . LEU A 1 80 ? 5.636 16.210 -3.652 1.00 77.75 80 LEU A O 1
ATOM 698 N N . PHE A 1 81 ? 6.036 15.978 -1.464 1.00 79.19 81 PHE A N 1
ATOM 699 C CA . PHE A 1 81 ? 5.497 17.285 -1.080 1.00 79.19 81 PHE A CA 1
ATOM 700 C C . PHE A 1 81 ? 6.448 18.452 -1.366 1.00 79.19 81 PHE A C 1
ATOM 702 O O . PHE A 1 81 ? 6.022 19.603 -1.279 1.00 79.19 81 PHE A O 1
ATOM 709 N N . LYS A 1 82 ? 7.703 18.201 -1.773 1.00 83.25 82 LYS A N 1
ATOM 710 C CA . LYS A 1 82 ? 8.590 19.265 -2.281 1.00 83.25 82 LYS A CA 1
ATOM 711 C C . LYS A 1 82 ? 8.079 19.836 -3.608 1.00 83.25 82 LYS A C 1
ATOM 713 O O . LYS A 1 82 ? 8.301 21.008 -3.908 1.00 83.25 82 LYS A O 1
ATOM 718 N N . SER A 1 83 ? 7.360 19.032 -4.395 1.00 84.69 83 SER A N 1
ATOM 719 C CA . SER A 1 83 ? 6.685 19.505 -5.604 1.00 84.69 83 SER A CA 1
ATOM 720 C C . SER A 1 83 ? 5.458 20.343 -5.239 1.00 84.69 83 SER A C 1
ATOM 722 O O . SER A 1 83 ? 4.481 19.835 -4.687 1.00 84.69 83 SER A O 1
ATOM 724 N N . LYS A 1 84 ? 5.468 21.633 -5.609 1.00 83.69 84 LYS A N 1
ATOM 725 C CA . LYS A 1 84 ? 4.351 22.564 -5.347 1.00 83.69 84 LYS A CA 1
ATOM 726 C C . LYS A 1 84 ? 3.022 22.072 -5.933 1.00 83.69 84 LYS A C 1
ATOM 728 O O . LYS A 1 84 ? 1.975 22.253 -5.314 1.00 83.69 84 LYS A O 1
ATOM 733 N N . GLY A 1 85 ? 3.059 21.442 -7.110 1.00 83.50 85 GLY A N 1
ATOM 734 C CA . GLY A 1 85 ? 1.871 20.876 -7.755 1.00 83.50 85 GLY A CA 1
ATOM 735 C C . GLY A 1 85 ? 1.305 19.690 -6.977 1.00 83.50 85 GLY A C 1
ATOM 736 O O . GLY A 1 85 ? 0.106 19.651 -6.695 1.00 83.50 85 GLY A O 1
ATOM 737 N N . PHE A 1 86 ? 2.178 18.771 -6.554 1.00 82.31 86 PHE A N 1
ATOM 738 C CA . PHE A 1 86 ? 1.783 17.614 -5.754 1.00 82.31 86 PHE A CA 1
ATOM 739 C C . PHE A 1 86 ? 1.222 18.042 -4.395 1.00 82.31 86 PHE A C 1
ATOM 741 O O . PHE A 1 86 ? 0.130 17.622 -4.022 1.00 82.31 86 PHE A O 1
ATOM 748 N N . ALA A 1 87 ? 1.908 18.942 -3.687 1.00 80.62 87 ALA A N 1
ATOM 749 C CA . ALA A 1 87 ? 1.448 19.461 -2.402 1.00 80.62 87 ALA A CA 1
ATOM 750 C C . ALA A 1 87 ? 0.079 20.156 -2.511 1.00 80.62 87 ALA A C 1
ATOM 752 O O . ALA A 1 87 ? -0.791 19.953 -1.664 1.00 80.62 87 ALA A O 1
ATOM 753 N N . ARG A 1 88 ? -0.157 20.932 -3.578 1.00 80.69 88 ARG A N 1
ATOM 754 C CA . ARG A 1 88 ? -1.442 21.610 -3.794 1.00 80.69 88 ARG A CA 1
ATOM 755 C C . ARG A 1 88 ? -2.575 20.630 -4.098 1.00 80.69 88 ARG A C 1
ATOM 757 O O . ARG A 1 88 ? -3.658 20.779 -3.541 1.00 80.69 88 ARG A O 1
ATOM 764 N N . PHE A 1 89 ? -2.353 19.654 -4.974 1.00 78.62 89 PHE A N 1
ATOM 765 C CA . PHE A 1 89 ? -3.408 18.724 -5.376 1.00 78.62 89 PHE A CA 1
ATOM 766 C C . PHE A 1 89 ? -3.581 17.574 -4.377 1.00 78.62 89 PHE A C 1
ATOM 768 O O . PHE A 1 89 ? -4.647 17.392 -3.798 1.00 78.62 89 PHE A O 1
ATOM 775 N N . PHE A 1 90 ? -2.530 16.808 -4.106 1.00 78.56 90 PHE A N 1
ATOM 776 C CA . PHE A 1 90 ? -2.631 15.662 -3.209 1.00 78.56 90 PHE A CA 1
ATOM 777 C C . PHE A 1 90 ? -2.700 16.095 -1.746 1.00 78.56 90 PHE A C 1
ATOM 779 O O . PHE A 1 90 ? -3.550 15.596 -1.019 1.00 78.56 90 PHE A O 1
ATOM 786 N N . GLY A 1 91 ? -1.893 17.067 -1.321 1.00 78.25 91 GLY A N 1
ATOM 787 C CA . GLY A 1 91 ? -1.937 17.572 0.054 1.00 78.25 91 GLY A CA 1
ATOM 788 C C . GLY A 1 91 ? -3.214 18.353 0.359 1.00 78.25 91 GLY A C 1
ATOM 789 O O . GLY A 1 91 ? -4.048 17.914 1.148 1.00 78.25 91 GLY A O 1
ATOM 790 N N . ASN A 1 92 ? -3.399 19.507 -0.285 1.00 72.69 92 ASN A N 1
ATOM 791 C CA . ASN A 1 92 ? -4.486 20.417 0.092 1.00 72.69 92 ASN A CA 1
ATOM 792 C C . ASN A 1 92 ? -5.861 19.949 -0.407 1.00 72.69 92 ASN A C 1
ATOM 794 O O . ASN A 1 92 ? -6.846 20.078 0.320 1.00 72.69 92 ASN A O 1
ATOM 798 N N . PHE A 1 93 ? -5.943 19.421 -1.635 1.00 71.50 93 PHE A N 1
ATOM 799 C CA . PHE A 1 93 ? -7.224 19.040 -2.235 1.00 71.50 93 PHE A CA 1
ATOM 800 C C . PHE A 1 93 ? -7.670 17.622 -1.850 1.00 71.50 93 PHE A C 1
ATOM 802 O O . PHE A 1 93 ? -8.830 17.457 -1.488 1.00 71.50 93 PHE A O 1
ATOM 809 N N . LEU A 1 94 ? -6.774 16.626 -1.858 1.00 72.81 94 LEU A N 1
ATOM 810 C CA . LEU A 1 94 ? -7.096 15.233 -1.490 1.00 72.81 94 LEU A CA 1
ATOM 811 C C . LEU A 1 94 ? -6.740 14.853 -0.044 1.00 72.81 94 LEU A C 1
ATOM 813 O O . LEU A 1 94 ? -7.022 13.730 0.366 1.00 72.81 94 LEU A O 1
ATOM 817 N N . GLY A 1 95 ? -6.124 15.750 0.726 1.00 76.06 95 GLY A N 1
ATOM 818 C CA . GLY A 1 95 ? -5.848 15.535 2.145 1.00 76.06 95 GLY A CA 1
ATOM 819 C C . GLY A 1 95 ? -4.651 14.640 2.466 1.00 76.06 95 GLY A C 1
ATOM 820 O O . GLY A 1 95 ? -4.520 14.195 3.603 1.00 76.06 95 GLY A O 1
ATOM 821 N N . GLN A 1 96 ? -3.783 14.341 1.503 1.00 83.19 96 GLN A N 1
ATOM 822 C CA . GLN A 1 96 ? -2.650 13.440 1.709 1.00 83.19 96 GLN A CA 1
ATOM 823 C C . GLN A 1 96 ? -1.623 14.031 2.674 1.00 83.19 96 GLN A C 1
ATOM 825 O O . GLN A 1 96 ? -1.347 15.231 2.646 1.00 83.19 96 GLN A O 1
ATOM 830 N N . LEU A 1 97 ? -1.047 13.186 3.531 1.00 77.00 97 LEU A N 1
ATOM 831 C CA . LEU A 1 97 ? -0.174 13.631 4.611 1.00 77.00 97 LEU A CA 1
ATOM 832 C C . LEU A 1 97 ? 1.281 13.237 4.353 1.00 77.00 97 LEU A C 1
ATOM 834 O O . LEU A 1 97 ? 1.544 12.073 4.051 1.00 77.00 97 LEU A O 1
ATOM 838 N N . PRO A 1 98 ? 2.248 14.150 4.536 1.00 76.50 98 PRO A N 1
ATOM 839 C CA . PRO A 1 98 ? 3.651 13.776 4.519 1.00 76.50 98 PRO A CA 1
ATOM 840 C C . PRO A 1 98 ? 3.985 12.919 5.746 1.00 76.50 98 PRO A C 1
ATOM 842 O O . PRO A 1 98 ? 3.567 13.209 6.872 1.00 76.50 98 PRO A O 1
ATOM 845 N N . ARG A 1 99 ? 4.800 11.884 5.549 1.00 73.69 99 ARG A N 1
ATOM 846 C CA . ARG A 1 99 ? 5.480 11.162 6.624 1.00 73.69 99 ARG A CA 1
ATOM 847 C C . ARG A 1 99 ? 6.439 12.146 7.291 1.00 73.69 99 ARG A C 1
ATOM 849 O O . ARG A 1 99 ? 7.487 12.455 6.737 1.00 73.69 99 ARG A O 1
ATOM 856 N N . ALA A 1 100 ? 6.054 12.685 8.444 1.00 62.75 100 ALA A N 1
ATOM 857 C CA . ALA A 1 100 ? 6.833 13.712 9.128 1.00 62.75 100 ALA A CA 1
ATOM 858 C C . ALA A 1 100 ? 8.286 13.259 9.385 1.00 62.75 100 ALA A C 1
ATOM 860 O O . ALA A 1 100 ? 8.514 12.260 10.066 1.00 62.75 100 ALA A O 1
ATOM 861 N N . ARG A 1 101 ? 9.258 14.039 8.893 1.00 51.00 101 ARG A N 1
ATOM 862 C CA . ARG A 1 101 ? 10.640 14.087 9.394 1.00 51.00 101 ARG A CA 1
ATOM 863 C C . ARG A 1 101 ? 10.805 15.350 10.233 1.00 51.00 101 ARG A C 1
ATOM 865 O O . ARG A 1 101 ? 11.426 16.307 9.789 1.00 51.00 101 ARG A O 1
ATOM 872 N N . ILE A 1 102 ? 10.186 15.420 11.406 1.00 38.97 102 ILE A N 1
ATOM 873 C CA . ILE A 1 102 ? 10.412 16.569 12.290 1.00 38.97 102 ILE A CA 1
ATOM 874 C C . ILE A 1 102 ? 10.589 16.059 13.721 1.00 38.97 102 ILE A C 1
ATOM 876 O O . ILE A 1 102 ? 9.627 15.545 14.298 1.00 38.97 102 ILE A O 1
ATOM 880 N N . PRO A 1 103 ? 11.787 16.203 14.313 1.00 37.34 103 PRO A N 1
ATOM 881 C CA . PRO A 1 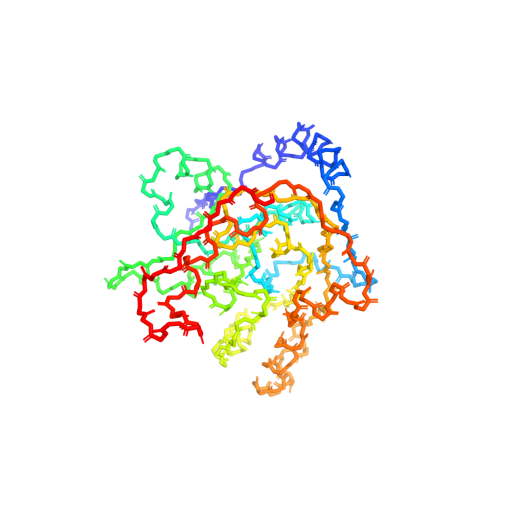103 ? 11.966 16.070 15.752 1.00 37.34 103 PRO A CA 1
ATOM 882 C C . PRO A 1 103 ? 11.005 17.034 16.467 1.00 37.34 103 PRO A C 1
ATOM 884 O O . PRO A 1 103 ? 11.070 18.240 16.255 1.00 37.34 103 PRO A O 1
ATOM 887 N N . GLY A 1 104 ? 10.069 16.508 17.262 1.00 45.09 104 GLY A N 1
ATOM 888 C CA . GLY A 1 104 ? 9.093 17.311 18.014 1.00 45.09 104 GLY A CA 1
ATOM 889 C C . GLY A 1 104 ? 7.746 17.584 17.325 1.00 45.09 104 GLY A C 1
ATOM 890 O O . GLY A 1 104 ? 6.850 18.126 17.970 1.00 45.09 104 GLY A O 1
ATOM 891 N N . ALA A 1 105 ? 7.532 17.173 16.067 1.00 46.69 105 ALA A N 1
ATOM 892 C CA . ALA A 1 105 ? 6.172 17.123 15.523 1.00 46.69 105 ALA A CA 1
ATOM 893 C C . ALA A 1 105 ? 5.410 15.929 16.109 1.00 46.69 105 ALA A C 1
ATOM 895 O O . ALA A 1 105 ? 5.998 14.892 16.419 1.00 46.69 105 ALA A O 1
ATOM 896 N N . MET A 1 106 ? 4.087 16.068 16.234 1.00 52.50 106 MET A N 1
ATOM 897 C CA . MET A 1 106 ? 3.199 14.958 16.576 1.00 52.50 106 MET A CA 1
ATOM 898 C C . MET A 1 106 ? 3.579 13.712 15.773 1.00 52.50 106 MET A C 1
ATOM 900 O O . MET A 1 106 ? 3.628 13.757 14.542 1.00 52.50 106 MET A O 1
ATOM 904 N N . THR A 1 107 ? 3.848 12.608 16.468 1.00 69.00 107 THR A N 1
ATOM 905 C CA . THR A 1 107 ? 4.152 11.328 15.828 1.00 69.00 107 THR A CA 1
ATOM 906 C C . THR A 1 107 ? 3.046 10.990 14.819 1.00 69.00 107 THR A C 1
ATOM 908 O O . THR A 1 107 ? 1.882 11.315 15.078 1.00 69.00 107 THR A O 1
ATOM 911 N N . PRO A 1 108 ? 3.352 10.336 13.677 1.00 72.06 108 PRO A N 1
ATOM 912 C CA . PRO A 1 108 ? 2.354 9.987 12.659 1.00 72.06 108 PRO A CA 1
ATOM 913 C C . PRO A 1 108 ? 1.080 9.379 13.257 1.00 72.06 108 PRO A C 1
ATOM 915 O O . PRO A 1 108 ? -0.026 9.692 12.834 1.00 72.06 108 PRO A O 1
ATOM 918 N N . ILE A 1 109 ? 1.233 8.611 14.334 1.00 80.44 109 ILE A N 1
ATOM 919 C CA . ILE A 1 109 ? 0.151 7.979 15.081 1.00 80.44 109 ILE A CA 1
ATOM 920 C C . ILE A 1 109 ? -0.846 8.961 15.724 1.00 80.44 109 ILE A C 1
ATOM 922 O O . ILE A 1 109 ? -2.043 8.689 15.735 1.00 80.44 109 ILE A O 1
ATOM 926 N N . ILE A 1 110 ? -0.393 10.116 16.225 1.00 82.94 110 ILE A N 1
ATOM 927 C CA . ILE A 1 110 ? -1.268 11.152 16.795 1.00 82.94 110 ILE A CA 1
ATOM 928 C C . ILE A 1 110 ? -2.102 11.779 15.678 1.00 82.94 110 ILE A C 1
ATOM 930 O O . ILE A 1 110 ? -3.296 12.019 15.857 1.00 82.94 110 ILE A O 1
ATOM 934 N N . THR A 1 111 ? -1.494 12.010 14.514 1.00 82.25 111 THR A N 1
ATOM 935 C CA . THR A 1 111 ? -2.209 12.516 13.340 1.00 82.25 111 THR A CA 1
ATOM 936 C C . THR A 1 111 ? -3.253 11.510 12.863 1.00 82.25 111 THR A C 1
ATOM 938 O O . THR A 1 111 ? -4.401 11.896 12.660 1.00 82.25 111 THR A O 1
ATOM 941 N N . ILE A 1 112 ? -2.903 10.220 12.777 1.00 87.94 112 ILE A N 1
ATOM 942 C CA . ILE A 1 112 ? -3.855 9.149 12.440 1.00 87.94 112 ILE A CA 1
ATOM 943 C C . ILE A 1 112 ? -5.031 9.144 13.428 1.00 87.94 112 ILE A C 1
ATOM 945 O O . ILE A 1 112 ? -6.181 9.172 12.997 1.00 87.94 112 ILE A O 1
ATOM 949 N N . LYS A 1 113 ? -4.763 9.184 14.743 1.00 88.75 113 LYS A N 1
ATOM 950 C CA . LYS A 1 113 ? -5.819 9.256 15.769 1.00 88.75 113 LYS A CA 1
ATOM 951 C C . LYS A 1 113 ? -6.740 10.455 15.557 1.00 88.75 113 LYS A C 1
ATOM 953 O O . LYS A 1 113 ? -7.953 10.294 15.569 1.00 88.75 113 LYS A O 1
ATOM 958 N N . ARG A 1 114 ? -6.180 11.645 15.318 1.00 86.38 114 ARG A N 1
ATOM 959 C CA . ARG A 1 114 ? -6.968 12.865 15.069 1.00 86.38 114 ARG A CA 1
ATOM 960 C C . ARG A 1 114 ? -7.864 12.743 13.839 1.00 86.38 114 ARG A C 1
ATOM 962 O O . ARG A 1 114 ? -9.004 13.189 13.899 1.00 86.38 114 ARG A O 1
ATOM 969 N N . LEU A 1 115 ? -7.367 12.151 12.752 1.00 86.75 115 LEU A N 1
ATOM 970 C CA . LEU A 1 115 ? -8.156 11.924 11.539 1.00 86.75 115 LEU A CA 1
ATOM 971 C C . LEU A 1 115 ? -9.323 10.967 11.799 1.00 86.75 115 LEU A C 1
ATOM 973 O O . LEU A 1 115 ? -10.464 11.298 11.476 1.00 86.75 115 LEU A O 1
ATOM 977 N N . LEU A 1 116 ? -9.049 9.831 12.445 1.00 90.19 116 LEU A N 1
ATOM 978 C CA . LEU A 1 116 ? -10.069 8.836 12.776 1.00 90.19 116 LEU A CA 1
ATOM 979 C C . LEU A 1 116 ? -11.142 9.418 13.705 1.00 90.19 116 LEU A C 1
ATOM 981 O O . LEU A 1 116 ? -12.330 9.291 13.415 1.00 90.19 116 LEU A O 1
ATOM 985 N N . SER A 1 117 ? -10.751 10.148 14.757 1.00 89.38 117 SER A N 1
ATOM 986 C CA . SER A 1 117 ? -11.698 10.840 15.647 1.00 89.38 117 SER A CA 1
ATOM 987 C C . SER A 1 117 ? -12.515 11.927 14.938 1.00 89.38 117 SER A C 1
ATOM 989 O O . SER A 1 117 ? -13.615 12.246 15.377 1.00 89.38 117 SER A O 1
ATOM 991 N N . ALA A 1 118 ? -12.005 12.492 13.841 1.00 86.81 118 ALA A N 1
ATOM 992 C CA . ALA A 1 118 ? -12.711 13.465 13.008 1.00 86.81 118 ALA A CA 1
ATOM 993 C C . ALA A 1 118 ? -13.580 12.816 11.910 1.00 86.81 118 ALA A C 1
ATOM 995 O O . ALA A 1 118 ? -14.040 13.502 10.994 1.00 86.81 118 ALA A O 1
ATOM 996 N N . GLY A 1 119 ? -13.795 11.500 11.963 1.00 88.00 119 GLY A N 1
ATOM 997 C CA . GLY A 1 119 ? -14.640 10.804 10.999 1.00 88.00 119 GLY A CA 1
ATOM 998 C C . GLY A 1 119 ? -13.931 10.421 9.694 1.00 88.00 119 GLY A C 1
ATOM 999 O O . GLY A 1 119 ? -14.600 10.005 8.751 1.00 88.00 119 GLY A O 1
ATOM 1000 N N . GLN A 1 120 ? -12.608 10.587 9.595 1.00 86.88 120 GLN A N 1
ATOM 1001 C CA . GLN A 1 120 ? -11.851 10.340 8.364 1.00 86.88 120 GLN A CA 1
ATOM 1002 C C . GLN A 1 120 ? -11.091 9.013 8.434 1.00 86.88 120 GLN A C 1
ATOM 1004 O O . GLN A 1 120 ? -10.408 8.728 9.413 1.00 86.88 120 GLN A O 1
ATOM 1009 N N . SER A 1 121 ? -11.179 8.211 7.372 1.00 91.44 121 SER A N 1
ATOM 1010 C CA . SER A 1 121 ? -10.445 6.942 7.273 1.00 91.44 121 SER A CA 1
ATOM 1011 C C . SER A 1 121 ? -8.999 7.170 6.836 1.00 91.44 121 SER A C 1
ATOM 1013 O O . SER A 1 121 ? -8.692 8.133 6.129 1.00 91.44 121 SER A O 1
ATOM 1015 N N . VAL A 1 122 ? -8.102 6.271 7.231 1.00 91.94 122 VAL A N 1
ATOM 1016 C CA . VAL A 1 122 ? -6.664 6.393 6.952 1.00 91.94 122 VAL A CA 1
ATOM 1017 C C . VAL A 1 122 ? -6.146 5.091 6.372 1.00 91.94 122 VAL A C 1
ATOM 1019 O O . VAL A 1 122 ? -6.515 4.026 6.855 1.00 91.94 122 VAL A O 1
ATOM 1022 N N . ASN A 1 123 ? -5.276 5.174 5.367 1.00 93.25 123 ASN A N 1
ATOM 1023 C CA . ASN A 1 123 ? -4.569 4.032 4.805 1.00 93.25 123 ASN A CA 1
ATOM 1024 C C . ASN A 1 123 ? -3.073 4.087 5.115 1.00 93.25 123 ASN A C 1
ATOM 1026 O O . ASN A 1 123 ? -2.419 5.119 4.938 1.00 93.25 123 ASN A O 1
ATOM 1030 N N . VAL A 1 124 ? -2.522 2.937 5.502 1.00 93.19 124 VAL A N 1
ATOM 1031 C CA . VAL A 1 124 ? -1.086 2.731 5.679 1.00 93.19 124 VAL A CA 1
ATOM 1032 C C . VAL A 1 124 ? -0.613 1.544 4.850 1.00 93.19 124 VAL A C 1
ATOM 1034 O O . VAL A 1 124 ? -1.229 0.480 4.831 1.00 93.19 124 VAL A O 1
ATOM 1037 N N . TYR A 1 125 ? 0.536 1.735 4.209 1.00 94.06 125 TYR A N 1
ATOM 1038 C CA . TYR A 1 125 ? 1.335 0.670 3.624 1.00 94.06 125 TYR A CA 1
ATOM 1039 C C . TYR A 1 125 ? 2.470 0.322 4.601 1.00 94.06 125 TYR A C 1
ATOM 1041 O O . TYR A 1 125 ? 3.458 1.056 4.671 1.00 94.06 125 TYR A O 1
ATOM 1049 N N . PRO A 1 126 ? 2.330 -0.744 5.410 1.00 93.69 126 PRO A N 1
ATOM 1050 C CA . PRO A 1 126 ? 3.251 -1.048 6.506 1.00 93.69 126 PRO A CA 1
ATOM 1051 C C . PRO A 1 126 ? 4.641 -1.494 6.036 1.00 93.69 126 PRO A C 1
ATOM 1053 O O . PRO A 1 126 ? 5.569 -1.491 6.835 1.00 93.69 126 PRO A O 1
ATOM 1056 N N . GLU A 1 127 ? 4.790 -1.836 4.754 1.00 92.06 127 GLU A N 1
ATOM 1057 C CA . GLU A 1 127 ? 6.077 -2.125 4.105 1.00 92.06 127 GLU A CA 1
ATOM 1058 C C . GLU A 1 127 ? 7.028 -0.919 4.130 1.00 92.06 127 GLU A C 1
ATOM 1060 O O . GLU A 1 127 ? 8.244 -1.079 4.127 1.00 92.06 127 GLU A O 1
ATOM 1065 N N . GLY A 1 128 ? 6.481 0.302 4.167 1.00 86.69 128 GLY A N 1
ATOM 1066 C CA . GLY A 1 128 ? 7.251 1.546 4.220 1.00 86.69 128 GLY A CA 1
ATOM 1067 C C . GLY A 1 128 ? 7.933 1.954 2.910 1.00 86.69 128 GLY A C 1
ATOM 1068 O O . GLY A 1 128 ? 8.351 3.108 2.811 1.00 86.69 128 GLY A O 1
ATOM 1069 N N . ASP A 1 129 ? 8.006 1.057 1.927 1.00 89.31 129 ASP A N 1
ATOM 1070 C CA . ASP A 1 129 ? 8.516 1.281 0.574 1.00 89.31 129 ASP A CA 1
ATOM 1071 C C . ASP A 1 129 ? 7.821 0.322 -0.417 1.00 89.31 129 ASP A C 1
ATOM 1073 O O . ASP A 1 129 ? 7.095 -0.588 -0.011 1.00 89.31 129 ASP A O 1
ATOM 1077 N N . ILE A 1 130 ? 8.026 0.533 -1.715 1.00 91.56 130 ILE A N 1
ATOM 1078 C CA . ILE A 1 130 ? 7.534 -0.336 -2.787 1.00 91.56 130 ILE A CA 1
ATOM 1079 C C . ILE A 1 130 ? 8.480 -1.518 -2.963 1.00 91.56 130 ILE A C 1
ATOM 1081 O O . ILE A 1 130 ? 9.696 -1.341 -3.102 1.00 91.56 130 ILE A O 1
ATOM 1085 N N . SER A 1 131 ? 7.909 -2.718 -3.061 1.00 91.56 131 SER A N 1
ATOM 1086 C CA . SER A 1 131 ? 8.671 -3.927 -3.365 1.00 91.56 131 SER A CA 1
ATOM 1087 C C . SER A 1 131 ? 9.476 -3.807 -4.666 1.00 91.56 131 SER A C 1
ATOM 1089 O O . SER A 1 131 ? 8.923 -3.601 -5.752 1.00 91.56 131 SER A O 1
ATOM 1091 N N . MET A 1 132 ? 10.795 -4.002 -4.561 1.00 91.88 132 MET A N 1
ATOM 1092 C CA . MET A 1 132 ? 11.712 -3.983 -5.707 1.00 91.88 132 MET A CA 1
ATOM 1093 C C . MET A 1 132 ? 11.458 -5.146 -6.675 1.00 91.88 132 MET A C 1
ATOM 1095 O O . MET A 1 132 ? 11.576 -4.977 -7.885 1.00 91.88 132 MET A O 1
ATOM 1099 N N . PHE A 1 133 ? 11.072 -6.314 -6.154 1.00 93.19 133 PHE A N 1
ATOM 1100 C CA . PHE A 1 133 ? 10.945 -7.557 -6.928 1.00 93.19 133 PHE A CA 1
ATOM 1101 C C . PHE A 1 133 ? 9.571 -8.223 -6.789 1.00 93.19 133 PHE A C 1
ATOM 1103 O O . PHE A 1 133 ? 9.417 -9.406 -7.061 1.00 93.19 133 PHE A O 1
ATOM 1110 N N . GLY A 1 134 ? 8.552 -7.485 -6.354 1.00 93.69 134 GLY A N 1
ATOM 1111 C CA . GLY A 1 134 ? 7.160 -7.931 -6.432 1.00 93.69 134 GLY A CA 1
ATOM 1112 C C . GLY A 1 134 ? 6.710 -8.900 -5.349 1.00 93.69 134 GLY A C 1
ATOM 1113 O O . GLY A 1 134 ? 5.562 -9.338 -5.382 1.00 93.69 134 GLY A O 1
ATOM 1114 N N . THR A 1 135 ? 7.565 -9.205 -4.378 1.00 97.12 135 THR A N 1
ATOM 1115 C CA . THR A 1 135 ? 7.166 -9.888 -3.144 1.00 97.12 135 THR A CA 1
ATOM 1116 C C . THR A 1 135 ? 6.948 -8.859 -2.047 1.00 97.12 135 THR A C 1
ATOM 1118 O O . THR A 1 135 ? 7.797 -7.991 -1.848 1.00 97.12 135 THR A O 1
ATOM 1121 N N . THR A 1 136 ? 5.825 -8.948 -1.337 1.00 97.19 136 THR A N 1
ATOM 1122 C CA . THR A 1 136 ? 5.521 -8.094 -0.181 1.00 97.19 136 THR A CA 1
ATOM 1123 C C . THR A 1 136 ? 6.686 -8.096 0.812 1.00 97.19 136 THR A C 1
ATOM 1125 O O . THR A 1 136 ? 7.129 -9.155 1.266 1.00 97.19 136 THR A O 1
ATOM 1128 N N . ILE A 1 137 ? 7.177 -6.904 1.141 1.00 96.31 137 ILE A N 1
ATOM 1129 C CA . ILE A 1 137 ? 8.250 -6.659 2.102 1.00 96.31 137 ILE A CA 1
ATOM 1130 C C . ILE A 1 137 ? 7.770 -7.079 3.505 1.00 96.31 137 ILE A C 1
ATOM 1132 O O . ILE A 1 137 ? 6.594 -6.901 3.843 1.00 96.31 137 ILE A O 1
ATOM 1136 N N . PRO A 1 138 ? 8.644 -7.656 4.351 1.00 95.62 138 PRO A N 1
ATOM 1137 C CA . PRO A 1 138 ? 8.302 -7.956 5.735 1.00 95.62 138 PRO A CA 1
ATOM 1138 C C . PRO A 1 138 ? 7.796 -6.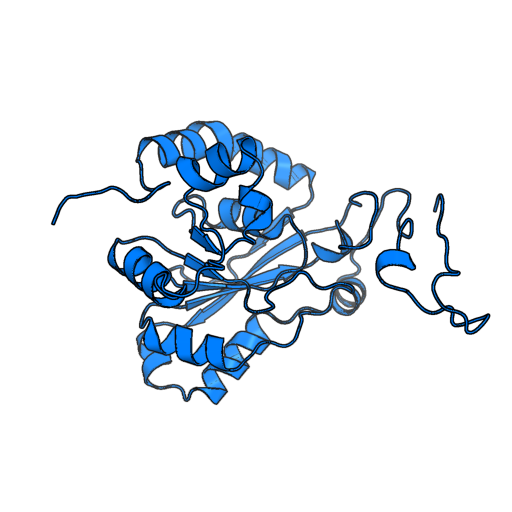724 6.496 1.00 95.62 138 PRO A C 1
ATOM 1140 O O . PRO A 1 138 ? 8.347 -5.634 6.378 1.00 95.62 138 PRO A O 1
ATOM 1143 N N . ILE A 1 139 ? 6.766 -6.923 7.316 1.00 95.88 139 ILE A N 1
ATOM 1144 C CA . ILE A 1 139 ? 6.149 -5.863 8.118 1.00 95.88 139 ILE A CA 1
ATOM 1145 C C . ILE A 1 139 ? 6.454 -6.061 9.601 1.00 95.88 139 ILE A C 1
ATOM 1147 O O . ILE A 1 139 ? 6.420 -7.186 10.107 1.00 95.88 139 ILE A O 1
ATOM 1151 N N . ASP A 1 140 ? 6.704 -4.964 10.306 1.00 95.12 140 ASP A N 1
ATOM 1152 C CA . ASP A 1 140 ? 7.008 -4.972 11.737 1.00 95.12 140 ASP A CA 1
ATOM 1153 C C . ASP A 1 140 ? 5.757 -5.197 12.610 1.00 95.12 140 ASP A C 1
ATOM 1155 O O . ASP A 1 140 ? 4.638 -4.856 12.220 1.00 95.12 140 ASP A O 1
ATOM 1159 N N . ILE A 1 141 ? 5.940 -5.736 13.821 1.00 96.56 141 ILE A N 1
ATOM 1160 C CA . ILE A 1 141 ? 4.858 -5.985 14.793 1.00 96.56 141 ILE A CA 1
ATOM 1161 C C . ILE A 1 141 ? 4.116 -4.697 15.201 1.00 96.56 141 ILE A C 1
ATOM 1163 O O . ILE A 1 141 ? 2.954 -4.734 15.617 1.00 96.56 141 ILE A O 1
ATOM 1167 N N . SER A 1 142 ? 4.758 -3.531 15.069 1.00 94.25 142 SER A N 1
ATOM 1168 C CA . SER A 1 142 ? 4.177 -2.225 15.390 1.00 94.25 142 SER A CA 1
ATOM 1169 C C . SER A 1 142 ? 2.886 -1.926 14.638 1.00 94.25 142 SER A C 1
ATOM 1171 O O . SER A 1 142 ? 2.045 -1.220 15.191 1.00 94.25 142 SER A O 1
ATOM 1173 N N . ILE A 1 143 ? 2.662 -2.491 13.444 1.00 95.50 143 ILE A N 1
ATOM 1174 C CA . ILE A 1 143 ? 1.393 -2.294 12.729 1.00 95.50 143 ILE A CA 1
ATOM 1175 C C . ILE A 1 143 ? 0.208 -2.910 13.483 1.00 95.50 143 ILE A C 1
ATOM 1177 O O . ILE A 1 143 ? -0.852 -2.295 13.563 1.00 95.50 143 ILE A O 1
ATOM 1181 N N . ALA A 1 144 ? 0.395 -4.078 14.106 1.00 97.00 144 ALA A N 1
ATOM 1182 C CA . ALA A 1 144 ? -0.636 -4.727 14.911 1.00 97.00 144 ALA A CA 1
ATOM 1183 C C . ALA A 1 144 ? -0.873 -3.969 16.226 1.00 97.00 144 ALA A C 1
ATOM 1185 O O . ALA A 1 144 ? -2.018 -3.744 16.618 1.00 97.00 144 ALA A O 1
ATOM 1186 N N . LYS A 1 145 ? 0.203 -3.484 16.866 1.00 95.81 145 LYS A N 1
ATOM 1187 C CA . LYS A 1 145 ? 0.109 -2.595 18.041 1.00 95.81 145 LYS A CA 1
ATOM 1188 C C . LYS A 1 145 ? -0.644 -1.307 17.709 1.00 95.81 145 LYS A C 1
ATOM 1190 O O . LYS A 1 145 ? -1.492 -0.876 18.486 1.00 95.81 145 LYS A O 1
ATOM 1195 N N . MET A 1 146 ? -0.368 -0.716 16.546 1.00 94.19 146 MET A N 1
ATOM 1196 C CA . MET A 1 146 ? -1.057 0.473 16.055 1.00 94.19 146 MET A CA 1
ATOM 1197 C C . MET A 1 146 ? -2.538 0.184 15.818 1.00 94.19 146 MET A C 1
ATOM 1199 O O . MET A 1 146 ? -3.364 0.889 16.384 1.00 94.19 146 MET A O 1
ATOM 1203 N N . ALA A 1 147 ? -2.875 -0.867 15.068 1.00 95.88 147 ALA A N 1
ATOM 1204 C CA . ALA A 1 147 ? -4.257 -1.279 14.824 1.00 95.88 147 ALA A CA 1
ATOM 1205 C C . ALA A 1 147 ? -5.057 -1.434 16.130 1.00 95.88 147 ALA A C 1
ATOM 1207 O O . ALA A 1 147 ? -6.123 -0.838 16.268 1.00 95.88 147 ALA A O 1
ATOM 1208 N N . ARG A 1 148 ? -4.504 -2.140 17.127 1.00 95.50 148 ARG A N 1
ATOM 1209 C CA . ARG A 1 148 ? -5.141 -2.294 18.444 1.00 95.50 148 ARG A CA 1
ATOM 1210 C C . ARG A 1 148 ? -5.312 -0.971 19.183 1.00 95.50 148 ARG A C 1
ATOM 1212 O O . ARG A 1 148 ? -6.355 -0.721 19.767 1.00 95.50 148 ARG A O 1
ATOM 1219 N N . MET A 1 149 ? -4.291 -0.120 19.164 1.00 94.00 149 MET A N 1
ATOM 1220 C CA . MET A 1 149 ? -4.313 1.158 19.877 1.00 94.00 149 MET A CA 1
ATOM 1221 C C . MET A 1 149 ? -5.236 2.201 19.218 1.00 94.00 149 MET A C 1
ATOM 1223 O O . MET A 1 149 ? -5.671 3.140 19.887 1.00 94.00 149 MET A O 1
ATOM 1227 N N . LEU A 1 150 ? -5.490 2.097 17.911 1.00 94.38 150 LEU A N 1
ATOM 1228 C CA . LEU A 1 150 ? -6.434 2.969 17.207 1.00 94.38 150 LEU A CA 1
ATOM 1229 C C . LEU A 1 150 ? -7.892 2.609 17.514 1.00 94.38 150 LEU A C 1
ATOM 1231 O O . LEU A 1 150 ? -8.727 3.503 17.452 1.00 94.38 150 LEU A O 1
ATOM 1235 N N . ASP A 1 151 ? -8.163 1.349 17.874 1.00 93.75 151 ASP A N 1
ATOM 1236 C CA . ASP A 1 151 ? -9.475 0.847 18.307 1.00 93.75 151 ASP A CA 1
ATOM 1237 C C . ASP A 1 151 ? -10.624 1.201 17.339 1.00 93.75 151 ASP A C 1
ATOM 1239 O O . ASP A 1 151 ? -11.713 1.602 17.740 1.00 93.75 151 ASP A O 1
ATOM 1243 N N . VAL A 1 152 ? -10.360 1.062 16.037 1.00 95.75 152 VAL A N 1
ATOM 1244 C CA . VAL A 1 152 ? -11.332 1.207 14.939 1.00 95.75 152 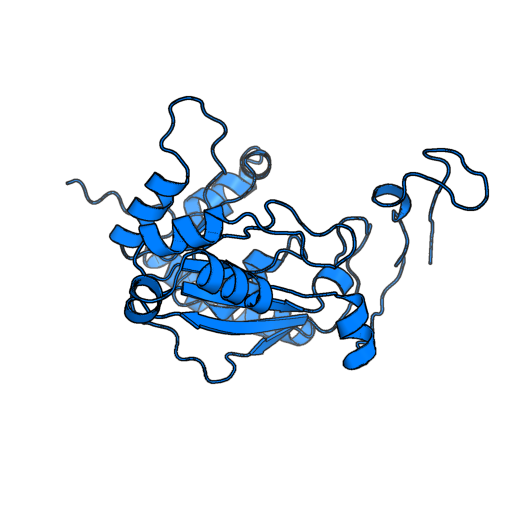VAL A CA 1
ATOM 1245 C C . VAL A 1 152 ? -11.275 -0.032 14.042 1.00 95.75 152 VAL A C 1
ATOM 1247 O O . VAL A 1 152 ? -10.226 -0.681 14.003 1.00 95.75 152 VAL A O 1
ATOM 1250 N N . PRO A 1 153 ? -12.332 -0.360 13.274 1.00 96.88 153 PRO A N 1
ATOM 1251 C CA . PRO A 1 153 ? -12.289 -1.490 12.354 1.00 96.88 153 PRO A CA 1
ATOM 1252 C C . PRO A 1 153 ? -11.127 -1.386 11.361 1.00 96.88 153 PRO A C 1
ATOM 1254 O O . PRO A 1 153 ? -10.859 -0.321 10.789 1.00 96.88 153 PRO A O 1
ATOM 1257 N N . VAL A 1 154 ? -10.458 -2.513 11.126 1.00 97.62 154 VAL A N 1
ATOM 1258 C CA . VAL A 1 154 ? -9.333 -2.619 10.196 1.00 97.62 154 VAL A CA 1
ATOM 1259 C C . VAL A 1 154 ? -9.792 -3.310 8.926 1.00 97.62 154 VAL A C 1
ATOM 1261 O O . VAL A 1 154 ? -10.353 -4.402 8.965 1.00 97.62 154 VAL A O 1
ATOM 1264 N N . ILE A 1 155 ? -9.515 -2.698 7.780 1.00 97.50 155 ILE A N 1
ATOM 1265 C CA . ILE A 1 155 ? -9.749 -3.325 6.479 1.00 97.50 155 ILE A CA 1
ATOM 1266 C C . ILE A 1 155 ? -8.405 -3.647 5.865 1.00 97.50 155 ILE A C 1
ATOM 1268 O O . ILE A 1 155 ? -7.591 -2.752 5.626 1.00 97.50 155 ILE A O 1
ATOM 1272 N N . ILE A 1 156 ? -8.203 -4.923 5.557 1.00 98.12 156 ILE A N 1
ATOM 1273 C CA . ILE A 1 156 ? -7.006 -5.362 4.864 1.00 98.12 156 ILE A CA 1
ATOM 1274 C C . ILE A 1 156 ? -7.309 -5.412 3.370 1.00 98.12 156 ILE A C 1
ATOM 1276 O O . ILE A 1 156 ? -8.252 -6.065 2.914 1.00 98.12 156 ILE A O 1
ATOM 1280 N N . THR A 1 157 ? -6.506 -4.678 2.614 1.00 97.50 157 THR A N 1
ATOM 1281 C CA . THR A 1 157 ? -6.572 -4.612 1.159 1.00 97.50 157 THR A CA 1
ATOM 1282 C C . THR A 1 157 ? -5.371 -5.312 0.554 1.00 97.50 157 THR A C 1
ATOM 1284 O O . THR A 1 157 ? -4.284 -5.331 1.131 1.00 97.50 157 THR A O 1
ATOM 1287 N N . ARG A 1 158 ? -5.565 -5.886 -0.627 1.00 97.44 158 ARG A N 1
ATOM 1288 C CA . ARG A 1 158 ? -4.511 -6.563 -1.367 1.00 97.44 158 ARG A CA 1
ATOM 1289 C C . ARG A 1 158 ? -4.546 -6.125 -2.821 1.00 97.44 158 ARG A C 1
ATOM 1291 O O . ARG A 1 158 ? -5.587 -6.198 -3.472 1.00 97.44 158 ARG A O 1
ATOM 1298 N N . VAL A 1 159 ? -3.407 -5.683 -3.339 1.00 96.88 159 VAL A N 1
ATOM 1299 C CA . VAL A 1 159 ? -3.213 -5.384 -4.756 1.00 96.88 159 VAL A CA 1
ATOM 1300 C C . VAL A 1 159 ? -2.324 -6.444 -5.396 1.00 96.88 159 VAL A C 1
ATOM 1302 O O . VAL A 1 159 ? -1.219 -6.719 -4.935 1.00 96.88 159 VAL A O 1
ATOM 1305 N N . LYS A 1 160 ? -2.813 -7.041 -6.481 1.00 96.94 160 LYS A N 1
ATOM 1306 C CA . LYS A 1 160 ? -2.105 -8.034 -7.294 1.00 96.94 160 LYS A CA 1
ATOM 1307 C C . LYS A 1 160 ? -1.857 -7.501 -8.696 1.00 96.94 160 LYS A C 1
ATOM 1309 O O . LYS A 1 160 ? -2.674 -6.756 -9.237 1.00 96.94 160 LYS A O 1
ATOM 1314 N N . GLY A 1 161 ? -0.742 -7.904 -9.303 1.00 95.81 161 GLY A N 1
ATOM 1315 C CA . GLY A 1 161 ? -0.387 -7.551 -10.683 1.00 95.81 161 GLY A CA 1
ATOM 1316 C C . GLY A 1 161 ? 0.101 -6.111 -10.892 1.00 95.81 161 GLY A C 1
ATOM 1317 O O . GLY A 1 161 ? 0.595 -5.803 -11.977 1.00 95.81 161 GLY A O 1
ATOM 1318 N N . ALA A 1 162 ? 0.035 -5.255 -9.865 1.00 95.75 162 ALA A N 1
ATOM 1319 C CA . ALA A 1 162 ? 0.561 -3.889 -9.902 1.00 95.75 162 ALA A CA 1
ATOM 1320 C C . ALA A 1 162 ? 2.091 -3.858 -10.060 1.00 95.75 162 ALA A C 1
ATOM 1322 O O . ALA A 1 162 ? 2.602 -3.084 -10.863 1.00 95.75 162 ALA A O 1
ATOM 1323 N N . HIS A 1 163 ? 2.818 -4.772 -9.409 1.00 96.06 163 HIS A N 1
ATOM 1324 C CA . HIS A 1 163 ? 4.259 -4.905 -9.639 1.00 96.06 163 HIS A CA 1
ATOM 1325 C C . HIS A 1 163 ? 4.577 -5.320 -11.083 1.00 96.06 163 HIS A C 1
ATOM 1327 O O . HIS A 1 163 ? 5.444 -4.741 -11.718 1.00 96.06 163 HIS A O 1
ATOM 1333 N N . LEU A 1 164 ? 3.830 -6.278 -11.647 1.00 95.31 164 LEU A N 1
ATOM 1334 C CA . LEU A 1 164 ? 4.002 -6.687 -13.050 1.00 95.31 164 LEU A CA 1
ATOM 1335 C C . LEU A 1 164 ? 3.674 -5.554 -14.032 1.00 95.31 164 LEU A C 1
ATOM 1337 O O . LEU A 1 164 ? 4.115 -5.581 -15.178 1.00 95.31 164 LEU A O 1
ATOM 1341 N N . ARG A 1 165 ? 2.843 -4.597 -13.599 1.00 95.00 165 ARG A N 1
ATOM 1342 C CA . ARG A 1 165 ? 2.458 -3.430 -14.386 1.00 95.00 165 ARG A CA 1
ATOM 1343 C C . ARG A 1 165 ? 3.573 -2.400 -14.423 1.00 95.00 165 ARG A C 1
ATOM 1345 O O . ARG A 1 165 ? 3.932 -1.942 -15.496 1.00 95.00 165 ARG A O 1
ATOM 1352 N N . ALA A 1 166 ? 4.032 -1.975 -13.258 1.00 93.56 166 ALA A N 1
ATOM 1353 C CA . ALA A 1 166 ? 4.975 -0.880 -13.115 1.00 93.56 166 ALA A CA 1
ATOM 1354 C C . ALA A 1 166 ? 5.952 -1.225 -11.988 1.00 93.56 166 ALA A C 1
ATOM 1356 O O . ALA A 1 166 ? 5.817 -0.693 -10.880 1.00 93.56 166 ALA A O 1
ATOM 1357 N N . PRO A 1 167 ? 6.895 -2.152 -12.240 1.00 92.94 167 PRO A N 1
ATOM 1358 C CA . PRO A 1 167 ? 7.904 -2.479 -11.252 1.00 92.94 167 PRO A CA 1
ATOM 1359 C C . PRO A 1 167 ? 8.788 -1.258 -11.006 1.00 92.94 167 PRO A C 1
ATOM 1361 O O . PRO A 1 167 ? 9.007 -0.452 -11.909 1.00 92.94 167 PRO A O 1
ATOM 1364 N N . ARG A 1 168 ? 9.315 -1.127 -9.785 1.00 91.88 168 ARG A N 1
ATOM 1365 C CA . ARG A 1 168 ? 10.090 0.049 -9.356 1.00 91.88 168 ARG A CA 1
ATOM 1366 C C . ARG A 1 168 ? 11.285 0.353 -10.262 1.00 91.88 168 ARG A C 1
ATOM 1368 O O . ARG A 1 168 ? 11.603 1.517 -10.469 1.00 91.88 168 ARG A O 1
ATOM 1375 N N . TRP A 1 169 ? 11.934 -0.690 -10.767 1.00 91.88 169 TRP A N 1
ATOM 1376 C CA . TRP A 1 169 ? 13.093 -0.580 -11.643 1.00 91.88 169 TRP A CA 1
ATOM 1377 C C . TRP A 1 169 ? 12.724 -0.321 -13.105 1.00 91.88 169 TRP A C 1
ATOM 1379 O O . TRP A 1 169 ? 13.608 0.035 -13.858 1.00 91.88 169 TRP A O 1
ATOM 1389 N N . SER A 1 170 ? 11.473 -0.490 -13.542 1.00 91.75 170 SER A N 1
ATOM 1390 C CA . SER A 1 170 ? 11.156 -0.400 -14.972 1.00 91.75 170 SER A CA 1
ATOM 1391 C C . SER A 1 170 ? 11.116 1.036 -15.476 1.00 91.75 170 SER A C 1
ATOM 1393 O O . SER A 1 170 ? 10.542 1.925 -14.842 1.00 91.75 170 SER A O 1
ATOM 1395 N N . ARG A 1 171 ? 11.652 1.239 -16.684 1.00 91.31 171 ARG A N 1
ATOM 1396 C CA . ARG A 1 171 ? 11.560 2.514 -17.402 1.00 91.31 171 ARG A CA 1
ATOM 1397 C C . ARG A 1 171 ? 10.128 2.888 -17.779 1.00 91.31 171 ARG A C 1
ATOM 1399 O O . ARG A 1 171 ? 9.776 4.066 -17.754 1.00 91.31 171 ARG A O 1
ATOM 1406 N N . LEU A 1 172 ? 9.318 1.910 -18.188 1.00 91.06 172 LEU A N 1
ATOM 1407 C CA . LEU A 1 172 ? 7.975 2.131 -18.730 1.00 91.06 172 LEU A CA 1
ATOM 1408 C C . LEU A 1 172 ? 6.962 1.163 -18.113 1.00 91.06 172 LEU A C 1
ATOM 1410 O O . LEU A 1 172 ? 7.260 -0.020 -17.950 1.00 91.06 172 LEU A O 1
ATOM 1414 N N . PRO A 1 173 ? 5.726 1.611 -17.834 1.00 91.56 173 PRO A N 1
ATOM 1415 C CA . PRO A 1 173 ? 4.677 0.695 -17.429 1.00 91.56 173 PRO A CA 1
ATOM 1416 C C . PRO A 1 173 ? 4.350 -0.277 -18.570 1.00 91.56 173 PRO A C 1
ATOM 1418 O O . PRO A 1 173 ? 4.262 0.090 -19.741 1.00 91.56 173 PRO A O 1
ATOM 1421 N N . HIS A 1 174 ? 4.127 -1.529 -18.206 1.00 92.44 174 HIS A N 1
ATOM 1422 C CA . HIS A 1 174 ? 3.645 -2.584 -19.085 1.00 92.44 174 HIS A CA 1
ATOM 1423 C C . HIS A 1 174 ? 2.116 -2.598 -19.084 1.00 92.44 174 HIS A C 1
ATOM 1425 O O . HIS A 1 174 ? 1.455 -1.694 -18.576 1.00 92.44 174 HIS A O 1
ATOM 1431 N N . HIS A 1 175 ? 1.520 -3.646 -19.629 1.00 92.88 175 HIS A N 1
ATOM 1432 C CA . HIS A 1 175 ? 0.111 -3.931 -19.459 1.00 92.88 175 HIS A CA 1
ATOM 1433 C C . HIS A 1 175 ? -0.051 -5.337 -18.886 1.00 92.88 175 HIS A C 1
ATOM 1435 O O . HIS A 1 175 ? 0.443 -6.321 -19.431 1.00 92.88 175 HIS A O 1
ATOM 1441 N N . SER A 1 176 ? -0.724 -5.404 -17.741 1.00 94.12 176 SER A N 1
ATOM 1442 C CA . SER A 1 176 ? -1.031 -6.619 -16.984 1.00 94.12 176 SER A CA 1
ATOM 1443 C C . SER A 1 176 ? -2.432 -6.508 -16.381 1.00 94.12 176 SER A C 1
ATOM 1445 O O . SER A 1 176 ? -2.963 -5.403 -16.243 1.00 94.12 176 SER A O 1
ATOM 1447 N N . ARG A 1 177 ? -3.041 -7.628 -15.982 1.00 96.12 177 ARG A N 1
ATOM 1448 C CA . ARG A 1 177 ? -4.248 -7.579 -15.144 1.00 96.12 177 ARG A CA 1
ATOM 1449 C C . ARG A 1 177 ? -3.874 -7.087 -13.747 1.00 96.12 177 ARG A C 1
ATOM 1451 O O . ARG A 1 177 ? -2.969 -7.650 -13.136 1.00 96.12 177 ARG A O 1
ATOM 1458 N N . ILE A 1 178 ? -4.607 -6.102 -13.232 1.00 96.81 178 ILE A N 1
ATOM 1459 C CA . ILE A 1 178 ? -4.504 -5.664 -11.834 1.00 96.81 178 ILE A CA 1
ATOM 1460 C C . ILE A 1 178 ? -5.776 -6.078 -11.108 1.00 96.81 178 ILE A C 1
ATOM 1462 O O . ILE A 1 178 ? -6.873 -5.858 -11.615 1.00 96.81 178 ILE A O 1
ATOM 1466 N N . THR A 1 179 ? -5.633 -6.669 -9.925 1.00 97.25 179 THR A N 1
ATOM 1467 C CA . THR A 1 179 ? -6.768 -6.944 -9.036 1.00 97.25 179 THR A CA 1
ATOM 1468 C C . THR A 1 179 ? -6.532 -6.227 -7.722 1.00 97.25 179 THR A C 1
ATOM 1470 O O . THR A 1 179 ? -5.527 -6.478 -7.063 1.00 97.25 179 THR A O 1
ATOM 1473 N N . TYR A 1 180 ? -7.446 -5.338 -7.355 1.00 96.62 180 TYR A N 1
ATOM 1474 C CA . TYR A 1 180 ? -7.454 -4.663 -6.067 1.00 96.62 180 TYR A CA 1
ATOM 1475 C C . TYR A 1 180 ? -8.622 -5.206 -5.245 1.00 96.62 180 TYR A C 1
ATOM 1477 O O . TYR A 1 180 ? -9.785 -5.089 -5.642 1.00 96.62 180 TYR A O 1
ATOM 1485 N N . GLU A 1 181 ? -8.325 -5.846 -4.121 1.00 97.12 181 GLU A N 1
ATOM 1486 C CA . GLU A 1 181 ? -9.318 -6.581 -3.349 1.00 97.12 181 GLU A CA 1
ATOM 1487 C C . GLU A 1 181 ? -9.326 -6.237 -1.862 1.00 97.12 181 GLU A C 1
ATOM 1489 O O . GLU A 1 181 ? -8.315 -5.827 -1.296 1.00 97.12 181 GLU A O 1
ATOM 1494 N N . ILE A 1 182 ? -10.478 -6.437 -1.222 1.00 97.94 182 ILE A N 1
ATOM 1495 C CA . ILE A 1 182 ? -10.554 -6.568 0.235 1.00 97.94 182 ILE A CA 1
ATOM 1496 C C . ILE A 1 182 ? -10.257 -8.028 0.549 1.00 97.94 182 ILE A C 1
ATOM 1498 O O . ILE A 1 182 ? -11.003 -8.921 0.140 1.00 97.94 182 ILE A O 1
ATOM 1502 N N . SER A 1 183 ? -9.149 -8.273 1.237 1.00 97.94 183 SER A N 1
ATOM 1503 C CA . SER A 1 183 ? -8.735 -9.620 1.621 1.00 97.94 183 SER A CA 1
ATOM 1504 C C . SER A 1 183 ? -9.295 -10.034 2.976 1.00 97.94 183 SER A C 1
ATOM 1506 O O . SER A 1 183 ? -9.434 -11.227 3.219 1.00 97.94 183 SER A O 1
ATOM 1508 N N . ASP A 1 184 ? -9.560 -9.066 3.857 1.00 97.81 184 ASP A N 1
ATOM 1509 C CA . ASP A 1 184 ? -10.061 -9.310 5.209 1.00 97.81 184 ASP A CA 1
ATOM 1510 C C . ASP A 1 184 ? -10.666 -8.030 5.810 1.00 97.81 184 ASP A C 1
ATOM 1512 O O . ASP A 1 184 ? -10.306 -6.912 5.423 1.00 97.81 184 ASP A O 1
ATOM 1516 N N . VAL A 1 185 ? -11.558 -8.198 6.781 1.00 97.56 185 VAL A N 1
ATOM 1517 C CA . VAL A 1 185 ? -12.097 -7.128 7.627 1.00 97.56 185 VAL A CA 1
ATOM 1518 C C . VAL A 1 185 ? -12.054 -7.620 9.064 1.00 97.56 185 VAL A C 1
ATOM 1520 O O . VAL A 1 185 ? -12.602 -8.673 9.372 1.00 97.56 185 VAL A O 1
ATOM 1523 N N . ILE A 1 186 ? -11.399 -6.849 9.926 1.00 97.12 186 ILE A N 1
ATOM 1524 C CA . ILE A 1 186 ? -11.260 -7.135 11.351 1.00 97.12 186 ILE A CA 1
ATOM 1525 C C . ILE A 1 186 ? -12.066 -6.082 12.103 1.00 97.12 186 ILE A C 1
ATOM 1527 O O . ILE A 1 186 ? -11.728 -4.894 12.077 1.00 97.12 186 ILE A O 1
ATOM 1531 N N . PHE A 1 187 ? -13.146 -6.509 12.748 1.00 96.00 187 PHE A N 1
ATOM 1532 C CA . PHE A 1 187 ? -14.002 -5.615 13.521 1.00 96.00 187 PHE A CA 1
ATOM 1533 C C . PHE A 1 187 ? -13.370 -5.252 14.869 1.00 96.00 187 PHE A C 1
ATOM 1535 O O . PHE A 1 187 ? -12.427 -5.892 15.341 1.00 96.00 187 PHE A O 1
ATOM 1542 N N . GLN A 1 188 ? -13.880 -4.188 15.489 1.00 94.06 188 GLN A N 1
ATOM 1543 C CA . GLN A 1 188 ? -13.323 -3.635 16.723 1.00 94.06 188 GLN A CA 1
ATOM 1544 C C . GLN A 1 188 ? -13.337 -4.657 17.873 1.00 94.06 188 GLN A C 1
ATOM 1546 O O . GLN A 1 188 ? -12.401 -4.728 18.667 1.00 94.06 188 GLN A O 1
ATOM 1551 N N . GLU A 1 189 ? -14.368 -5.496 17.935 1.00 94.31 189 GLU A N 1
ATOM 1552 C CA . GLU A 1 189 ? -14.519 -6.562 18.924 1.00 94.31 189 GLU A CA 1
ATOM 1553 C C . GLU A 1 189 ? -13.415 -7.615 18.774 1.00 94.31 189 GLU A C 1
ATOM 1555 O O . GLU A 1 189 ? -12.802 -8.022 19.761 1.00 94.31 189 GLU A O 1
ATOM 1560 N N . GLU A 1 190 ? -13.090 -8.001 17.537 1.00 95.19 190 GLU A N 1
ATOM 1561 C CA . GLU A 1 190 ? -12.021 -8.962 17.250 1.00 95.19 190 GLU A CA 1
ATOM 1562 C C . GLU A 1 190 ? -10.640 -8.398 17.620 1.00 95.19 190 GLU A C 1
ATOM 1564 O O . GLU A 1 190 ? -9.780 -9.128 18.119 1.00 95.19 190 GLU A O 1
ATOM 1569 N N . LEU A 1 191 ? -10.419 -7.090 17.425 1.00 94.25 191 LEU A N 1
ATOM 1570 C CA . LEU A 1 191 ? -9.159 -6.431 17.790 1.00 94.25 191 LEU A CA 1
ATOM 1571 C C . LEU A 1 191 ? -8.875 -6.499 19.291 1.00 94.25 191 LEU A C 1
ATOM 1573 O O . LEU A 1 191 ? -7.700 -6.574 19.662 1.00 94.25 191 LEU A O 1
ATOM 1577 N N . LYS A 1 192 ? -9.917 -6.462 20.132 1.00 92.31 192 LYS A N 1
ATOM 1578 C CA . LYS A 1 192 ? -9.810 -6.488 21.602 1.00 92.31 192 LYS A CA 1
ATOM 1579 C C . LYS A 1 192 ? -9.498 -7.879 22.148 1.00 92.31 192 LYS A C 1
ATOM 1581 O O . LYS A 1 192 ? -8.852 -7.977 23.186 1.00 92.31 192 LYS A O 1
ATOM 1586 N N . ILE A 1 193 ? -9.948 -8.924 21.455 1.00 95.88 193 ILE A N 1
ATOM 1587 C CA . ILE A 1 193 ? -9.840 -10.314 21.916 1.00 95.88 193 ILE A CA 1
ATOM 1588 C C . ILE A 1 193 ? -8.552 -10.976 21.410 1.00 95.88 193 ILE A C 1
ATOM 1590 O O . ILE A 1 193 ? -7.924 -11.726 22.152 1.00 95.88 193 ILE A O 1
ATOM 1594 N N . MET A 1 194 ? -8.138 -10.701 20.168 1.00 95.62 194 MET A N 1
ATOM 1595 C CA . MET A 1 194 ? -6.925 -11.303 19.602 1.00 95.62 194 MET A CA 1
ATOM 1596 C C . MET A 1 194 ? -5.657 -10.832 20.323 1.00 95.62 194 MET A C 1
ATOM 1598 O O . MET A 1 194 ? -5.537 -9.675 20.729 1.00 95.62 194 MET A O 1
ATOM 1602 N N . THR A 1 195 ? -4.643 -11.690 20.378 1.00 97.94 195 THR A N 1
ATOM 1603 C CA . THR A 1 195 ? -3.283 -11.296 20.782 1.00 97.94 195 THR A CA 1
ATOM 1604 C C . THR A 1 195 ? -2.642 -10.372 19.736 1.00 97.94 195 THR A C 1
ATOM 1606 O O . THR A 1 195 ? -3.203 -10.111 18.665 1.00 97.94 195 THR A O 1
ATOM 1609 N N . ILE A 1 196 ? -1.508 -9.733 20.056 1.00 98.06 196 ILE A N 1
ATOM 1610 C CA . ILE A 1 196 ? -0.811 -8.851 19.092 1.00 98.06 196 ILE A CA 1
ATOM 1611 C C . ILE A 1 196 ? -0.227 -9.691 17.950 1.00 98.06 196 ILE A C 1
ATOM 1613 O O . ILE A 1 196 ? -0.257 -9.279 16.792 1.00 98.06 196 ILE A O 1
ATOM 1617 N N . GLU A 1 197 ? 0.258 -10.879 18.281 1.00 98.25 197 GLU A N 1
ATOM 1618 C CA . GLU A 1 197 ? 0.922 -11.830 17.403 1.00 98.25 197 GLU A CA 1
ATOM 1619 C C . GLU A 1 197 ? -0.067 -12.435 16.401 1.00 98.25 197 GLU A C 1
ATOM 1621 O O . GLU A 1 197 ? 0.211 -12.468 15.201 1.00 98.25 197 GLU A O 1
ATOM 1626 N N . GLU A 1 198 ? -1.259 -12.834 16.856 1.00 98.25 198 GLU A N 1
ATOM 1627 C CA . GLU A 1 198 ? -2.335 -13.307 15.975 1.00 98.25 198 GLU A CA 1
ATOM 1628 C C . GLU A 1 198 ? -2.794 -12.212 15.014 1.00 98.25 198 GLU A C 1
ATOM 1630 O O . GLU A 1 198 ? -2.917 -12.454 13.811 1.00 98.25 198 GLU A O 1
ATOM 1635 N N . LEU A 1 199 ? -2.989 -10.989 15.520 1.00 98.19 199 LEU A N 1
ATOM 1636 C CA . LEU A 1 199 ? -3.371 -9.847 14.694 1.00 98.19 199 LEU A CA 1
ATOM 1637 C C . LEU A 1 199 ? -2.299 -9.541 13.639 1.00 98.19 199 LEU A C 1
ATOM 1639 O O . LEU A 1 199 ? -2.623 -9.334 12.471 1.00 98.19 199 LEU A O 1
ATOM 1643 N N . HIS A 1 200 ? -1.020 -9.550 14.019 1.00 98.44 200 HIS A N 1
ATOM 1644 C CA . HIS A 1 200 ? 0.086 -9.351 13.081 1.00 98.44 200 HIS A CA 1
ATOM 1645 C C . HIS A 1 200 ? 0.142 -10.442 12.017 1.00 98.44 200 HIS A C 1
ATOM 1647 O O . HIS A 1 200 ? 0.258 -10.124 10.835 1.00 98.44 200 HIS A O 1
ATOM 1653 N N . SER A 1 201 ? -0.006 -11.708 12.410 1.00 98.31 201 SER A N 1
ATOM 1654 C CA . SER A 1 201 ? -0.046 -12.844 11.485 1.00 98.31 201 SER A CA 1
ATOM 1655 C C . SER A 1 201 ? -1.213 -12.732 10.499 1.00 98.31 201 SER A C 1
ATOM 1657 O O . SER A 1 201 ? -1.030 -12.899 9.288 1.00 98.31 201 SER A O 1
ATOM 1659 N N . ARG A 1 202 ? -2.402 -12.353 10.988 1.00 98.06 202 ARG A N 1
ATOM 1660 C CA . ARG A 1 202 ? -3.600 -12.123 10.170 1.00 98.06 202 ARG A CA 1
ATOM 1661 C C . ARG A 1 202 ? -3.393 -10.982 9.172 1.00 98.06 202 ARG A C 1
ATOM 1663 O O . ARG A 1 202 ? -3.639 -11.176 7.983 1.00 98.06 202 ARG A O 1
ATOM 1670 N N . ILE A 1 203 ? -2.843 -9.846 9.615 1.00 98.44 203 ILE A N 1
ATOM 1671 C CA . ILE A 1 203 ? -2.481 -8.716 8.741 1.00 98.44 203 ILE A CA 1
ATOM 1672 C C . ILE A 1 203 ? -1.459 -9.149 7.689 1.00 98.44 203 ILE A C 1
ATOM 1674 O O . ILE A 1 203 ? -1.679 -8.934 6.497 1.00 98.44 203 ILE A O 1
ATOM 1678 N N . LYS A 1 204 ? -0.370 -9.803 8.108 1.00 98.31 204 LYS A N 1
ATOM 1679 C CA . LYS A 1 204 ? 0.703 -10.277 7.226 1.00 98.31 204 LYS A CA 1
ATOM 1680 C C . LYS A 1 204 ? 0.152 -11.193 6.136 1.00 98.31 204 LYS A C 1
ATOM 1682 O O . LYS A 1 204 ? 0.434 -10.975 4.962 1.00 98.31 204 LYS A O 1
ATOM 1687 N N . LYS A 1 205 ? -0.680 -12.172 6.499 1.00 98.19 205 LYS A N 1
ATOM 1688 C CA . LYS A 1 205 ? -1.353 -13.070 5.547 1.00 98.19 205 LYS A CA 1
ATOM 1689 C C . LYS A 1 205 ? -2.316 -12.312 4.627 1.00 98.19 205 LYS A C 1
ATOM 1691 O O . LYS A 1 205 ? -2.401 -12.609 3.435 1.00 98.19 205 LYS A O 1
ATOM 1696 N N . GLY A 1 206 ? -3.034 -11.329 5.163 1.00 97.88 206 GLY A N 1
ATOM 1697 C CA . GLY A 1 206 ? -3.973 -10.502 4.412 1.00 97.88 206 GLY A CA 1
ATOM 1698 C C . GLY A 1 206 ? -3.299 -9.676 3.314 1.00 97.88 206 GLY A C 1
ATOM 1699 O O . GLY A 1 206 ? -3.791 -9.651 2.195 1.00 97.88 206 GLY A O 1
ATOM 1700 N N . ILE A 1 207 ? -2.126 -9.093 3.561 1.00 98.00 207 ILE A N 1
ATOM 1701 C CA . ILE A 1 207 ? -1.445 -8.258 2.554 1.00 98.00 207 ILE A CA 1
ATOM 1702 C C . ILE A 1 207 ? -0.451 -9.021 1.663 1.00 98.00 207 ILE A C 1
ATOM 1704 O O . ILE A 1 207 ? 0.001 -8.487 0.654 1.00 98.00 207 ILE A O 1
ATOM 1708 N N . TYR A 1 208 ? -0.062 -10.245 2.028 1.00 98.06 208 TYR A N 1
ATOM 1709 C CA . TYR A 1 208 ? 1.013 -10.953 1.332 1.00 98.06 208 TYR A CA 1
ATOM 1710 C C . TYR A 1 208 ? 0.677 -11.256 -0.134 1.00 98.06 208 TYR A C 1
ATOM 1712 O O . TYR A 1 208 ? -0.372 -11.825 -0.445 1.00 98.06 208 TYR A O 1
ATOM 1720 N N . VAL A 1 209 ? 1.613 -10.908 -1.017 1.00 97.50 209 VAL A N 1
ATOM 1721 C CA . VAL A 1 209 ? 1.605 -11.190 -2.453 1.00 97.50 209 VAL A CA 1
ATOM 1722 C C . VAL A 1 209 ? 3.036 -11.479 -2.899 1.00 97.50 209 VAL A C 1
ATOM 1724 O O . VAL A 1 209 ? 3.955 -10.735 -2.562 1.00 97.50 209 VAL A O 1
ATOM 1727 N N . CYS A 1 210 ? 3.206 -12.517 -3.715 1.00 97.50 210 CYS A N 1
ATOM 1728 C CA . CYS A 1 210 ? 4.362 -12.683 -4.591 1.00 97.50 210 CYS A CA 1
ATOM 1729 C C . CYS A 1 210 ? 3.868 -12.543 -6.033 1.00 97.50 210 CYS A C 1
ATOM 1731 O O . CYS A 1 210 ? 3.081 -13.361 -6.513 1.00 97.50 210 CYS A O 1
ATOM 1733 N N . ALA A 1 211 ? 4.291 -11.481 -6.720 1.00 95.88 211 ALA A N 1
ATOM 1734 C CA . ALA A 1 211 ? 3.791 -11.141 -8.049 1.00 95.88 211 ALA A CA 1
ATOM 1735 C C . ALA A 1 211 ? 4.078 -12.234 -9.089 1.00 95.88 211 ALA A C 1
ATOM 1737 O O . ALA A 1 211 ? 3.287 -12.416 -10.016 1.00 95.88 211 ALA A O 1
ATOM 1738 N N . TYR A 1 212 ? 5.190 -12.957 -8.939 1.00 95.25 212 TYR A N 1
ATOM 1739 C CA . TYR A 1 212 ? 5.581 -14.034 -9.845 1.00 95.25 212 TYR A CA 1
ATOM 1740 C C . TYR A 1 212 ? 4.799 -15.325 -9.578 1.00 95.25 212 TYR A C 1
ATOM 1742 O O . TYR A 1 212 ? 4.280 -15.902 -10.532 1.00 95.25 212 TYR A O 1
ATOM 1750 N N . ASP A 1 213 ? 4.594 -15.703 -8.313 1.00 96.25 213 ASP A N 1
ATOM 1751 C CA . ASP A 1 213 ? 3.751 -16.853 -7.958 1.00 96.25 213 ASP A CA 1
ATOM 1752 C C . ASP A 1 213 ? 2.308 -16.651 -8.437 1.00 96.25 213 ASP A C 1
ATOM 1754 O O . ASP A 1 213 ? 1.694 -17.552 -9.009 1.00 96.25 213 ASP A O 1
ATOM 1758 N N . ASP A 1 214 ? 1.755 -15.454 -8.221 1.00 93.69 214 ASP A N 1
ATOM 1759 C CA . ASP A 1 214 ? 0.407 -15.108 -8.677 1.00 93.69 214 ASP A CA 1
ATOM 1760 C C . ASP A 1 214 ? 0.329 -15.105 -10.211 1.00 93.69 214 ASP A C 1
ATOM 1762 O O . ASP A 1 214 ? -0.660 -15.566 -10.788 1.00 93.69 214 ASP A O 1
ATOM 1766 N N . ARG A 1 215 ? 1.383 -14.637 -10.895 1.00 93.81 215 ARG A N 1
ATOM 1767 C CA . ARG A 1 215 ? 1.463 -14.681 -12.360 1.00 93.81 215 ARG A CA 1
ATOM 1768 C C . ARG A 1 215 ? 1.420 -16.109 -12.883 1.00 93.81 215 ARG A C 1
ATOM 1770 O O . ARG A 1 215 ? 0.716 -16.351 -13.862 1.00 93.81 215 ARG A O 1
ATOM 1777 N N . GLU A 1 216 ? 2.174 -17.016 -12.275 1.00 94.38 216 GLU A N 1
ATOM 1778 C CA . GLU A 1 216 ? 2.237 -18.419 -12.677 1.00 94.38 216 GLU A CA 1
ATOM 1779 C C . GLU A 1 216 ? 0.899 -19.123 -12.433 1.00 94.38 216 GLU A C 1
ATOM 1781 O O . GLU A 1 216 ? 0.320 -19.694 -13.360 1.00 94.38 216 GLU A O 1
ATOM 1786 N N . LYS A 1 217 ? 0.348 -18.987 -11.220 1.00 94.38 217 LYS A N 1
ATOM 1787 C CA . LYS A 1 217 ? -0.931 -19.598 -10.822 1.00 94.38 217 LYS A CA 1
ATOM 1788 C C . LYS A 1 217 ? -2.096 -19.114 -11.675 1.00 94.38 217 LYS A C 1
ATOM 1790 O O . LYS A 1 217 ? -2.905 -19.911 -12.141 1.00 94.38 217 LYS A O 1
ATOM 1795 N N . GLU A 1 218 ? -2.196 -17.804 -11.884 1.00 92.38 218 GLU A N 1
ATOM 1796 C CA . GLU A 1 218 ? -3.332 -17.199 -12.582 1.00 92.38 218 GLU A CA 1
ATOM 1797 C C . GLU A 1 218 ? -3.085 -16.994 -14.088 1.00 92.38 218 GLU A C 1
ATOM 1799 O O . GLU A 1 218 ? -3.949 -16.449 -14.783 1.00 92.38 218 GLU A O 1
ATOM 1804 N N . LYS A 1 219 ? -1.911 -17.405 -14.591 1.00 91.69 219 LYS A N 1
ATOM 1805 C CA . LYS A 1 219 ? -1.456 -17.253 -15.984 1.00 91.69 219 LYS A CA 1
ATOM 1806 C C . LYS A 1 219 ? -1.592 -15.816 -16.500 1.00 91.69 219 LYS A C 1
ATOM 1808 O O . LYS A 1 219 ? -2.071 -15.570 -17.611 1.00 91.69 219 LYS A O 1
ATOM 1813 N N . VAL A 1 220 ? -1.182 -14.842 -15.683 1.00 91.00 220 VAL A N 1
ATOM 1814 C CA . VAL A 1 220 ? -1.305 -13.415 -16.019 1.00 91.00 220 VAL A CA 1
ATOM 1815 C C . VAL A 1 220 ? -0.388 -13.070 -17.193 1.00 91.00 220 VAL A C 1
ATOM 1817 O O . VAL A 1 220 ? 0.836 -13.206 -17.125 1.00 91.00 220 VAL A O 1
ATOM 1820 N N . LYS A 1 221 ? -0.988 -12.580 -18.280 1.00 92.12 221 LYS A N 1
ATOM 1821 C CA . LYS A 1 221 ? -0.253 -12.047 -19.430 1.00 92.12 221 LYS A CA 1
ATOM 1822 C C . LYS A 1 221 ? 0.294 -10.658 -19.102 1.00 92.12 221 LYS A C 1
ATOM 1824 O O . LYS A 1 221 ? -0.417 -9.829 -18.537 1.00 92.12 221 LYS A O 1
ATOM 1829 N N . VAL A 1 222 ? 1.545 -10.424 -19.493 1.00 92.44 222 VAL A N 1
ATOM 1830 C CA . VAL A 1 222 ? 2.223 -9.126 -19.396 1.00 92.44 222 VAL A CA 1
ATOM 1831 C C . VAL A 1 222 ? 2.760 -8.772 -20.777 1.00 92.44 222 VAL A C 1
ATOM 1833 O O . VAL A 1 222 ? 3.571 -9.521 -21.328 1.00 92.44 222 VAL A O 1
ATOM 1836 N N . TRP A 1 223 ? 2.307 -7.655 -21.336 1.00 91.00 223 TRP A N 1
ATOM 1837 C CA . TRP A 1 223 ? 2.731 -7.168 -22.650 1.00 91.00 223 TRP A CA 1
ATOM 1838 C C . TRP A 1 223 ? 3.151 -5.701 -22.596 1.00 91.00 223 TRP A C 1
ATOM 1840 O O . TRP A 1 223 ? 2.837 -4.989 -21.649 1.00 91.00 223 TRP A O 1
ATOM 1850 N N . GLY A 1 224 ? 3.898 -5.267 -23.605 1.00 87.56 224 GLY A N 1
ATOM 1851 C CA . GLY A 1 224 ? 4.569 -3.970 -23.643 1.00 87.56 224 GLY A CA 1
ATOM 1852 C C . GLY A 1 224 ? 6.038 -4.139 -24.015 1.00 87.56 224 GLY A C 1
ATOM 1853 O O . GLY A 1 224 ? 6.575 -5.244 -23.924 1.00 87.56 224 GLY A O 1
ATOM 1854 N N . GLY A 1 225 ? 6.661 -3.051 -24.456 1.00 87.75 225 GLY A N 1
ATOM 1855 C CA . GLY A 1 225 ? 8.092 -3.016 -24.741 1.00 87.75 225 GLY A CA 1
ATOM 1856 C C . GLY A 1 225 ? 8.923 -2.725 -23.495 1.00 87.75 225 GLY A C 1
ATOM 1857 O O . GLY A 1 225 ? 8.407 -2.298 -22.461 1.00 87.75 225 GLY A O 1
ATOM 1858 N N . HIS A 1 226 ? 10.220 -2.950 -23.637 1.00 91.19 226 HIS A N 1
ATOM 1859 C CA . HIS A 1 226 ? 11.307 -2.560 -22.746 1.00 91.19 226 HIS A CA 1
ATOM 1860 C C . HIS A 1 226 ? 11.138 -3.114 -21.333 1.00 91.19 226 HIS A C 1
ATOM 1862 O O . HIS A 1 226 ? 11.380 -2.451 -20.329 1.00 91.19 226 HIS A O 1
ATOM 1868 N N . ARG A 1 227 ? 10.677 -4.366 -21.264 1.00 88.44 227 ARG A N 1
ATOM 1869 C CA . ARG A 1 227 ? 10.242 -5.028 -20.028 1.00 88.44 227 ARG A CA 1
ATOM 1870 C C . ARG A 1 227 ? 11.342 -5.312 -19.022 1.00 88.44 227 ARG A C 1
ATOM 1872 O O . ARG A 1 227 ? 11.032 -5.664 -17.896 1.00 88.44 227 ARG A O 1
ATOM 1879 N N . ALA A 1 228 ? 12.596 -5.238 -19.437 1.00 90.75 228 ALA A N 1
ATOM 1880 C CA . ALA A 1 228 ? 13.757 -5.419 -18.578 1.00 90.75 228 ALA A CA 1
ATOM 1881 C C . ALA A 1 228 ? 14.676 -4.197 -18.628 1.00 90.75 228 ALA A C 1
ATOM 1883 O O . ALA A 1 228 ? 15.746 -4.244 -18.034 1.00 90.75 228 ALA A O 1
ATOM 1884 N N . GLU A 1 229 ? 14.287 -3.129 -19.334 1.00 93.50 229 GLU A N 1
ATOM 1885 C CA . GLU A 1 229 ? 15.063 -1.895 -19.331 1.00 93.50 229 GLU A CA 1
ATOM 1886 C C . GLU A 1 229 ? 15.039 -1.291 -17.921 1.00 93.50 229 GLU A C 1
ATOM 1888 O O . GLU A 1 229 ? 13.973 -1.196 -17.305 1.00 93.50 229 GLU A O 1
ATOM 1893 N N . TRP A 1 230 ? 16.225 -0.908 -17.445 1.00 93.50 230 TRP A N 1
ATOM 1894 C CA . TRP A 1 230 ? 16.564 -0.453 -16.096 1.00 93.50 230 TRP A CA 1
ATOM 1895 C C . TRP A 1 230 ? 16.524 -1.515 -14.986 1.00 93.50 230 TRP A C 1
ATOM 1897 O O . TRP A 1 230 ? 16.569 -1.173 -13.804 1.00 93.50 230 TRP A O 1
ATOM 1907 N N . ILE A 1 231 ? 16.516 -2.812 -15.314 1.00 91.94 231 ILE A N 1
ATOM 1908 C CA . ILE A 1 231 ? 16.568 -3.876 -14.294 1.00 91.94 231 ILE A CA 1
ATOM 1909 C C . ILE A 1 231 ? 17.820 -3.797 -13.396 1.00 91.94 231 ILE A C 1
ATOM 1911 O O . ILE A 1 231 ? 17.781 -4.204 -12.233 1.00 91.94 231 ILE A O 1
ATOM 1915 N N . GLU A 1 232 ? 18.913 -3.214 -13.891 1.00 92.12 232 GLU A N 1
ATOM 1916 C CA . GLU A 1 232 ? 20.137 -2.912 -13.142 1.00 92.12 232 GLU A CA 1
ATOM 1917 C C . GLU A 1 232 ? 19.921 -1.972 -11.944 1.00 92.12 232 GLU A C 1
ATOM 1919 O O . GLU A 1 232 ? 20.701 -2.018 -10.999 1.00 92.12 232 GLU A O 1
ATOM 1924 N N . LEU A 1 233 ? 18.826 -1.196 -11.901 1.00 90.94 233 LEU A N 1
ATOM 1925 C CA . LEU A 1 233 ? 18.453 -0.413 -10.713 1.00 90.94 233 LEU A CA 1
ATOM 1926 C C . LEU A 1 233 ? 18.105 -1.306 -9.511 1.00 90.94 233 LEU A C 1
ATOM 1928 O O . LEU A 1 233 ? 18.205 -0.872 -8.364 1.00 90.94 233 LEU A O 1
ATOM 1932 N N . GLY A 1 234 ? 17.667 -2.543 -9.768 1.00 89.12 234 GLY A N 1
ATOM 1933 C CA . GLY A 1 234 ? 17.476 -3.571 -8.746 1.00 89.12 234 GLY A CA 1
ATOM 1934 C C . GLY A 1 234 ? 18.649 -4.553 -8.655 1.00 89.12 234 GLY A C 1
ATOM 1935 O O . GLY A 1 234 ? 18.927 -5.074 -7.577 1.00 89.12 234 GLY A O 1
ATOM 1936 N N . LEU A 1 235 ? 19.334 -4.817 -9.772 1.00 89.19 235 LEU A N 1
ATOM 1937 C CA . LEU A 1 235 ? 20.412 -5.803 -9.878 1.00 89.19 235 LEU A CA 1
ATOM 1938 C C . LEU A 1 235 ? 21.785 -5.122 -9.955 1.00 89.19 235 LEU A C 1
ATOM 1940 O O . LEU A 1 235 ? 22.281 -4.804 -11.031 1.00 89.19 235 LEU A O 1
ATOM 1944 N N . PHE A 1 236 ? 22.433 -4.958 -8.804 1.00 87.62 236 PHE A N 1
ATOM 1945 C CA . PHE A 1 236 ? 23.731 -4.282 -8.696 1.00 87.62 236 PHE A CA 1
ATOM 1946 C C . PHE A 1 236 ? 24.946 -5.207 -8.875 1.00 87.62 236 PHE A C 1
ATOM 1948 O O . PHE A 1 236 ? 26.066 -4.712 -8.960 1.00 87.62 236 PHE A O 1
ATOM 1955 N N . TYR A 1 237 ? 24.759 -6.530 -8.938 1.00 91.50 237 TYR A N 1
ATOM 1956 C CA . TYR A 1 237 ? 25.838 -7.516 -9.068 1.00 91.50 237 TYR A CA 1
ATOM 1957 C C . TYR A 1 237 ? 25.582 -8.475 -10.232 1.00 91.50 237 TYR A C 1
ATOM 1959 O O . TYR A 1 237 ? 24.534 -9.120 -10.298 1.00 91.50 237 TYR A O 1
ATOM 1967 N N . CYS A 1 238 ? 26.547 -8.585 -11.147 1.00 91.38 238 CYS A N 1
ATOM 1968 C CA . CYS A 1 238 ? 26.425 -9.456 -12.311 1.00 91.38 238 CYS A CA 1
ATOM 1969 C C . CYS A 1 238 ? 26.766 -10.918 -11.967 1.00 91.38 238 CYS A C 1
ATOM 1971 O O . CYS A 1 238 ? 27.910 -11.195 -11.596 1.00 91.38 238 CYS A O 1
ATOM 1973 N N . PRO A 1 239 ? 25.843 -11.878 -12.178 1.00 90.06 239 PRO A N 1
ATOM 1974 C CA . PRO A 1 239 ? 26.089 -13.291 -11.883 1.00 90.06 239 PRO A CA 1
ATOM 1975 C C . PRO A 1 239 ? 27.057 -13.966 -12.867 1.00 90.06 239 PRO A C 1
ATOM 1977 O O . PRO A 1 239 ? 27.474 -15.088 -12.625 1.00 90.06 239 PRO A O 1
ATOM 1980 N N . SER A 1 240 ? 27.401 -13.317 -13.986 1.00 92.56 240 SER A N 1
ATOM 1981 C CA . SER A 1 240 ? 28.336 -13.867 -14.977 1.00 92.56 240 SER A CA 1
ATOM 1982 C C . SER A 1 240 ? 29.768 -13.372 -14.769 1.00 92.56 240 SER A C 1
ATOM 1984 O O . SER A 1 240 ? 30.699 -14.168 -14.811 1.00 92.56 240 SER A O 1
ATOM 1986 N N . CYS A 1 241 ? 29.961 -12.067 -14.542 1.00 94.06 241 CYS A N 1
ATOM 1987 C CA . CYS A 1 241 ? 31.299 -11.476 -14.427 1.00 94.06 241 CYS A CA 1
ATOM 1988 C C . CYS A 1 241 ? 31.710 -11.115 -12.993 1.00 94.06 241 CYS A C 1
ATOM 1990 O O . CYS A 1 241 ? 32.838 -10.667 -12.792 1.00 94.06 241 CYS A O 1
ATOM 1992 N N . HIS A 1 242 ? 30.816 -11.291 -12.014 1.00 92.56 242 HIS A N 1
ATOM 1993 C CA . HIS A 1 242 ? 31.070 -11.079 -10.586 1.00 92.56 242 HIS A CA 1
ATOM 1994 C C . HIS A 1 242 ? 31.511 -9.653 -10.211 1.00 92.56 242 HIS A C 1
ATOM 1996 O O . HIS A 1 242 ? 32.208 -9.449 -9.216 1.00 92.56 242 HIS A O 1
ATOM 2002 N N . ARG A 1 243 ? 31.105 -8.648 -10.997 1.00 94.62 243 ARG A N 1
ATOM 2003 C CA . ARG A 1 243 ? 31.401 -7.230 -10.748 1.00 94.62 243 ARG A CA 1
ATOM 2004 C C . ARG A 1 243 ? 30.139 -6.422 -10.474 1.00 94.62 243 ARG A C 1
ATOM 2006 O O . ARG A 1 243 ? 29.071 -6.712 -11.021 1.00 94.62 243 ARG A O 1
ATOM 2013 N N . TYR A 1 244 ? 30.301 -5.388 -9.655 1.00 94.00 244 TYR A N 1
ATOM 2014 C CA . TYR A 1 244 ? 29.256 -4.417 -9.352 1.00 94.00 244 TYR A CA 1
ATOM 2015 C C . TYR A 1 244 ? 29.010 -3.466 -10.525 1.00 94.00 244 TYR A C 1
ATOM 2017 O O . TYR A 1 244 ? 29.942 -3.165 -11.264 1.00 94.00 244 TYR A O 1
ATOM 2025 N N . GLU A 1 245 ? 27.763 -3.017 -10.686 1.00 89.75 245 GLU A N 1
ATOM 2026 C CA . GLU A 1 245 ? 27.375 -1.919 -11.596 1.00 89.75 245 GLU A CA 1
ATOM 2027 C C . GLU A 1 245 ? 27.778 -2.132 -13.070 1.00 89.75 245 GLU A C 1
ATOM 2029 O O . GLU A 1 245 ? 28.019 -1.192 -13.820 1.00 89.75 245 GLU A O 1
ATOM 2034 N N . THR A 1 246 ? 27.851 -3.394 -13.506 1.00 92.75 246 THR A N 1
ATOM 2035 C CA . THR A 1 246 ? 28.215 -3.758 -14.891 1.00 92.75 246 THR A CA 1
ATOM 2036 C C . THR A 1 246 ? 27.033 -4.209 -15.748 1.00 92.75 246 THR A C 1
ATOM 2038 O O . THR A 1 246 ? 27.200 -4.434 -16.947 1.00 92.75 246 THR A O 1
ATOM 2041 N N . ILE A 1 247 ? 25.848 -4.372 -15.156 1.00 92.38 247 ILE A N 1
ATOM 2042 C CA . ILE A 1 247 ? 24.636 -4.752 -15.884 1.00 92.38 247 ILE A CA 1
ATOM 2043 C C . ILE A 1 247 ? 24.069 -3.502 -16.554 1.00 92.38 247 ILE A C 1
ATOM 2045 O O . ILE A 1 247 ? 23.862 -2.488 -15.897 1.00 92.38 247 ILE A O 1
ATOM 2049 N N . VAL A 1 248 ? 23.798 -3.595 -17.854 1.00 91.38 248 VAL A N 1
ATOM 2050 C CA . VAL A 1 248 ? 23.116 -2.551 -18.623 1.00 91.38 248 VAL A CA 1
ATOM 2051 C C . VAL A 1 248 ? 22.052 -3.221 -19.474 1.00 91.38 248 VAL A C 1
ATOM 2053 O O . VAL A 1 248 ? 22.347 -4.167 -20.209 1.00 91.38 248 VAL A O 1
ATOM 2056 N N . SER A 1 249 ? 20.815 -2.746 -19.385 1.00 91.56 249 SER A N 1
ATOM 2057 C CA . SER A 1 249 ? 19.689 -3.291 -20.144 1.00 91.56 249 SER A CA 1
ATOM 2058 C C . SER A 1 249 ? 19.197 -2.309 -21.211 1.00 91.56 249 SER A C 1
ATOM 2060 O O . SER A 1 249 ? 19.240 -1.093 -21.033 1.00 91.56 249 SER A O 1
ATOM 2062 N N . ARG A 1 250 ? 18.744 -2.828 -22.365 1.00 90.62 250 ARG A N 1
ATOM 2063 C CA . ARG A 1 250 ? 18.234 -1.999 -23.470 1.00 90.62 250 ARG A CA 1
ATOM 2064 C C . ARG A 1 250 ? 17.297 -2.772 -24.405 1.00 90.62 250 ARG A C 1
ATOM 2066 O O . ARG A 1 250 ? 17.674 -3.822 -24.911 1.00 90.62 250 ARG A O 1
ATOM 2073 N N . GLY A 1 251 ? 16.124 -2.199 -24.701 1.00 78.88 251 GLY A N 1
ATOM 2074 C CA . GLY A 1 251 ? 15.351 -2.483 -25.922 1.00 78.88 251 GLY A CA 1
ATOM 2075 C C . GLY A 1 251 ? 14.736 -3.882 -26.083 1.00 78.88 251 GLY A C 1
ATOM 2076 O O . GLY A 1 251 ? 14.779 -4.416 -27.188 1.00 78.88 251 GLY A O 1
ATOM 2077 N N . ASN A 1 252 ? 14.162 -4.466 -25.024 1.00 73.50 252 ASN A N 1
ATOM 2078 C CA . ASN A 1 252 ? 13.518 -5.794 -25.053 1.00 73.50 252 ASN A CA 1
ATOM 2079 C C . ASN A 1 252 ? 11.980 -5.779 -25.108 1.00 73.50 252 ASN A C 1
ATOM 2081 O O . ASN A 1 252 ? 11.399 -4.681 -25.242 1.00 73.50 252 ASN A O 1
#